Protein AF-A0A2P6MWD3-F1 (afdb_monomer)

Secondary structure (DSSP, 8-state):
-----PPP--TT------S-------------------------PPP---------------------------------------------HHHHHHHHHHHHHHHHHH-SSPPPHHHHHHHHHHH---HHHHHHHHHHHHHH-S-------S-HHHHHHHHHHHSGGG--S--HHHHHHHHHHTT--HHHHHHHHHHHHHH---GGG-TT------

Sequence (218 aa):
MPTWRWVIHTKDGIQKATSDGAYLPDVIPQALLTEEDPVRNERQSSPSTKREDDRTASEEDIVTHHQSKKRKMDSEYEDRSPTIFSSFSEVSTDSAISSMIVLAEDSFLKNERRWSTEERKRLVDTTGLSPQQIQKWRDNRKRIGPPKKTRNYLTKEQYQRLFESYHLDDRMCIPKEERKRLSEELNISREKLRLWVRNYSSKGPDMSDDPGSSSSSS

Solvent-accessible surface area (backbone atoms onl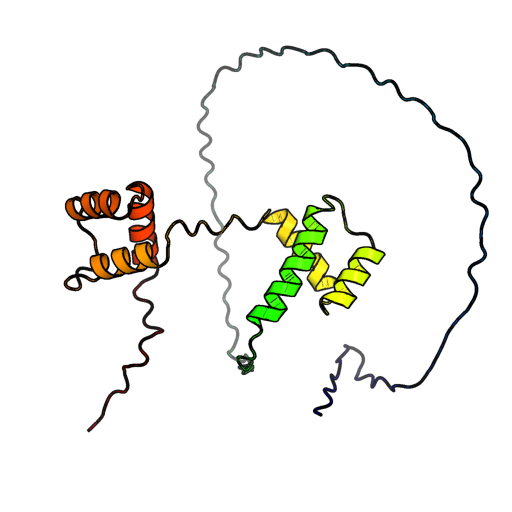y — not comparable to full-atom values): 15117 Å² total; per-residue (Å²): 134,91,81,86,82,86,84,64,84,52,100,88,54,78,68,80,85,73,95,75,79,92,79,85,82,82,89,81,83,89,76,86,83,81,83,90,81,90,81,84,79,90,77,77,88,78,83,86,75,86,76,88,75,91,73,84,84,78,89,73,86,78,80,76,80,76,79,76,79,79,75,82,74,88,78,90,69,86,90,75,76,82,82,75,75,74,79,73,68,87,62,79,49,67,62,59,54,49,54,43,51,51,55,54,47,54,57,44,72,76,38,89,60,83,75,50,74,66,55,50,47,52,50,25,72,73,57,71,45,52,71,65,55,56,50,51,49,50,55,50,39,70,71,70,44,74,80,72,70,74,79,71,87,59,55,74,67,53,47,51,54,52,51,53,54,25,51,48,89,73,58,75,49,69,55,74,71,55,46,53,52,50,22,63,75,63,74,41,56,62,66,57,53,50,50,48,53,55,53,52,66,70,64,48,84,70,78,85,77,61,91,70,78,70,75,80,81,125

Nearest PDB structures (foldseek):
  6fqp-assembly1_B  TM=8.249E-01  e=2.306E-01  Homo sapiens
  5zjt-assembly1_B  TM=7.248E-01  e=1.800E-01  Drosophila melanogaster
  5zjs-assembly1_B  TM=7.288E-01  e=5.483E-01  Drosophila melanogaster

Radius of gyration: 30.3 Å; Cα contacts (8 Å, |Δi|>4): 52; chains: 1; bounding box: 77×61×79 Å

Mean predicted aligned error: 18.82 Å

InterPro domains:
  IPR001356 Homeodomain [PS50071] (145-207)
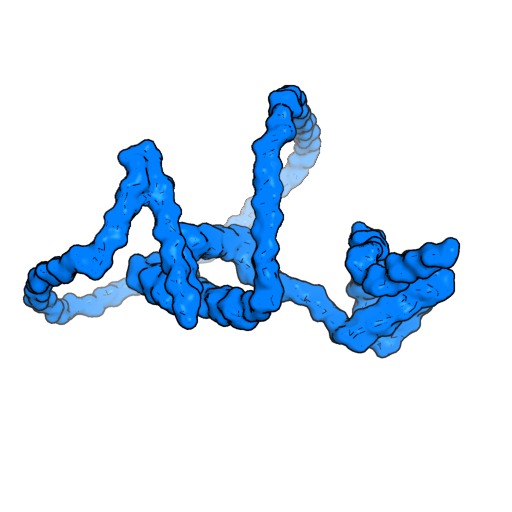  IPR009057 Homedomain-like superfamily [SSF46689] (145-200)

Structure (mmCIF, N/CA/C/O backbone):
data_AF-A0A2P6MWD3-F1
#
_entry.id   AF-A0A2P6MWD3-F1
#
loop_
_atom_site.group_PDB
_atom_site.id
_atom_site.type_symbol
_atom_site.label_atom_id
_atom_site.label_alt_id
_atom_site.label_comp_id
_atom_site.label_asym_id
_atom_site.label_entity_id
_atom_site.label_seq_id
_atom_site.pdbx_PDB_ins_code
_atom_site.Cartn_x
_atom_site.Cartn_y
_atom_site.Cartn_z
_atom_site.occupancy
_atom_site.B_iso_or_equiv
_atom_site.auth_seq_id
_atom_site.auth_comp_id
_atom_site.auth_asym_id
_atom_site.auth_atom_id
_atom_site.pdbx_PDB_model_num
ATOM 1 N N . MET A 1 1 ? -38.503 -7.551 2.776 1.00 35.12 1 MET A N 1
ATOM 2 C CA . MET A 1 1 ? -37.509 -7.267 3.834 1.00 35.12 1 MET A CA 1
ATOM 3 C C . MET A 1 1 ? -37.072 -8.600 4.432 1.00 35.12 1 MET A C 1
ATOM 5 O O . MET A 1 1 ? -37.870 -9.187 5.152 1.00 35.12 1 MET A O 1
ATOM 9 N N . PRO A 1 2 ? -35.904 -9.157 4.068 1.00 36.16 2 PRO A N 1
ATOM 10 C CA . PRO A 1 2 ? -35.462 -10.435 4.621 1.00 36.16 2 PRO A CA 1
ATOM 11 C C . PRO A 1 2 ? -35.065 -10.268 6.095 1.00 36.16 2 PRO A C 1
ATOM 13 O O . PRO A 1 2 ? -34.154 -9.512 6.425 1.00 36.16 2 PRO A O 1
ATOM 16 N N . THR A 1 3 ? -35.771 -10.962 6.986 1.00 40.38 3 THR A N 1
ATOM 17 C CA . THR A 1 3 ? -35.447 -11.066 8.413 1.00 40.38 3 THR A CA 1
ATOM 18 C C . THR A 1 3 ? -34.432 -12.183 8.618 1.00 40.38 3 THR A C 1
ATOM 20 O O . THR A 1 3 ? -34.758 -13.361 8.470 1.00 40.38 3 THR A O 1
ATOM 23 N N . TRP A 1 4 ? -33.202 -11.822 8.966 1.00 35.38 4 TRP A N 1
ATOM 24 C CA . TRP A 1 4 ? -32.139 -12.776 9.265 1.00 35.38 4 TRP A CA 1
ATOM 25 C C . TRP A 1 4 ? -32.301 -13.280 10.706 1.00 35.38 4 TRP A C 1
ATOM 27 O O . TRP A 1 4 ? -32.253 -12.492 11.649 1.00 35.38 4 TRP A O 1
ATOM 37 N N . ARG A 1 5 ? -32.514 -14.590 10.887 1.00 36.88 5 ARG A N 1
ATOM 38 C CA . ARG A 1 5 ? -32.502 -15.262 12.198 1.00 36.88 5 ARG A CA 1
ATOM 39 C C . ARG A 1 5 ? -31.236 -16.103 12.312 1.00 36.88 5 ARG A C 1
ATOM 41 O O . ARG A 1 5 ? -31.078 -17.065 11.569 1.00 36.88 5 ARG A O 1
ATOM 48 N N . TRP A 1 6 ? -30.371 -15.771 13.265 1.00 40.41 6 TRP A N 1
ATOM 49 C CA . TRP A 1 6 ? -29.212 -16.596 13.608 1.00 40.41 6 TRP A CA 1
ATOM 50 C C . TRP A 1 6 ? -29.554 -17.513 14.784 1.00 40.41 6 TRP A C 1
ATOM 52 O O . TRP A 1 6 ? -30.115 -17.066 15.784 1.00 40.41 6 TRP A O 1
ATOM 62 N N . VAL A 1 7 ? -29.221 -18.798 14.654 1.00 43.97 7 VAL A N 1
ATOM 63 C CA . VAL A 1 7 ? -29.316 -19.796 15.728 1.00 43.97 7 VAL A CA 1
ATOM 64 C C . VAL A 1 7 ? -27.920 -19.967 16.317 1.00 43.97 7 VAL A C 1
ATOM 66 O O . VAL A 1 7 ? -26.988 -20.347 15.612 1.00 43.97 7 VAL A O 1
ATOM 69 N N . ILE A 1 8 ? -27.764 -19.653 17.602 1.00 42.97 8 ILE A N 1
ATOM 70 C CA . ILE A 1 8 ? -26.500 -19.828 18.323 1.00 42.97 8 ILE A CA 1
ATOM 71 C C . ILE A 1 8 ? -26.520 -21.219 18.958 1.00 42.97 8 ILE A C 1
ATOM 73 O O . ILE A 1 8 ? -27.384 -21.522 19.778 1.00 42.97 8 ILE A O 1
ATOM 77 N N . HIS A 1 9 ? -25.565 -22.067 18.577 1.00 37.19 9 HIS A N 1
ATOM 78 C CA . HIS A 1 9 ? -25.368 -23.376 19.190 1.00 37.19 9 HIS A CA 1
ATOM 79 C C . HIS A 1 9 ? -24.355 -23.258 20.333 1.00 37.19 9 HIS A C 1
ATOM 81 O O . HIS A 1 9 ? -23.166 -23.040 20.105 1.00 37.19 9 HIS A O 1
ATOM 87 N N . THR A 1 10 ? -24.826 -23.394 21.569 1.00 60.06 10 THR A N 1
ATOM 88 C CA . THR A 1 10 ? -23.987 -23.575 22.760 1.00 60.06 10 THR A CA 1
ATOM 89 C C . THR A 1 10 ? -23.850 -25.068 23.076 1.00 60.06 10 THR A C 1
ATOM 91 O O . THR A 1 10 ? -24.676 -25.882 22.655 1.00 60.06 10 THR A O 1
ATOM 94 N N . LYS A 1 11 ? -22.787 -25.449 23.801 1.00 55.78 11 LYS A N 1
ATOM 95 C CA . LYS A 1 11 ? -22.487 -26.855 24.149 1.00 55.78 11 LYS A CA 1
ATOM 96 C C . LYS A 1 11 ? -23.571 -27.534 25.002 1.00 55.78 11 LYS A C 1
ATOM 98 O O . LYS A 1 11 ? -23.613 -28.757 25.024 1.00 55.78 11 LYS A O 1
ATOM 103 N N . ASP A 1 12 ? -24.471 -26.758 25.603 1.00 54.09 12 ASP A N 1
ATOM 104 C CA . ASP A 1 12 ? -25.494 -27.238 26.540 1.00 54.09 12 ASP A CA 1
ATOM 105 C C . ASP A 1 12 ? -26.923 -27.225 25.957 1.00 54.09 12 ASP A C 1
ATOM 107 O O . ASP A 1 12 ? -27.907 -27.294 26.690 1.00 54.09 12 ASP A O 1
ATOM 111 N N . GLY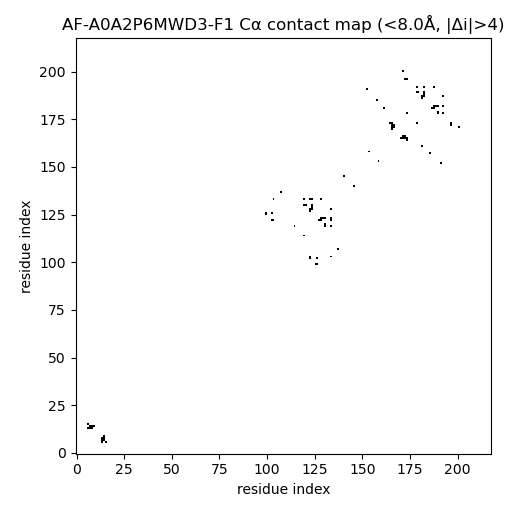 A 1 13 ? -27.059 -27.165 24.628 1.00 53.00 13 GLY A N 1
ATOM 112 C CA . GLY A 1 13 ? -28.350 -27.245 23.939 1.00 53.00 13 GLY A CA 1
ATOM 113 C C . GLY A 1 13 ? -28.886 -25.902 23.434 1.00 53.00 13 GLY A C 1
ATOM 114 O O . GLY A 1 13 ? -28.494 -24.823 23.872 1.00 53.00 13 GLY A O 1
ATOM 115 N N . ILE A 1 14 ? -29.777 -25.989 22.441 1.00 46.16 14 ILE A N 1
ATOM 116 C CA . ILE A 1 14 ? -30.298 -24.858 21.661 1.00 46.16 14 ILE A CA 1
ATOM 117 C C . ILE A 1 14 ? -31.189 -23.978 22.549 1.00 46.16 14 ILE A C 1
ATOM 119 O O . ILE A 1 14 ? -32.349 -24.312 22.789 1.00 46.16 14 ILE A O 1
ATOM 123 N N . GLN A 1 15 ? -30.685 -22.824 22.987 1.00 46.31 15 GLN A N 1
ATOM 124 C CA . GLN A 1 15 ? -31.523 -21.795 23.602 1.00 46.31 15 GLN A CA 1
ATOM 125 C C . GLN A 1 15 ? -32.107 -20.879 22.521 1.00 46.31 15 GLN A C 1
ATOM 127 O O . GLN A 1 15 ? -31.388 -20.195 21.791 1.00 46.31 15 GLN A O 1
ATOM 132 N N . LYS A 1 16 ? -33.438 -20.874 22.404 1.00 44.88 16 LYS A N 1
ATOM 133 C CA . LYS A 1 16 ? -34.180 -19.917 21.575 1.00 44.88 16 LYS A CA 1
ATOM 134 C C . LYS A 1 16 ? -34.347 -18.624 22.376 1.00 44.88 16 LYS A C 1
ATOM 136 O O . LYS A 1 16 ? -35.043 -18.627 23.383 1.00 44.88 16 LYS A O 1
ATOM 141 N N . ALA A 1 17 ? -33.732 -17.531 21.928 1.00 46.62 17 ALA A N 1
ATOM 142 C CA . ALA A 1 17 ? -33.959 -16.211 22.508 1.00 46.62 17 ALA A CA 1
ATOM 143 C C . ALA A 1 17 ? -35.348 -15.692 22.090 1.00 46.62 17 ALA A C 1
ATOM 145 O O . ALA A 1 17 ? -35.577 -15.374 20.921 1.00 46.62 17 ALA A O 1
ATOM 146 N N . THR A 1 18 ? -36.288 -15.655 23.034 1.00 46.91 18 THR A N 1
ATOM 147 C CA . THR A 1 18 ? -37.574 -14.954 22.908 1.00 46.91 18 THR A CA 1
ATOM 148 C C . THR A 1 18 ? -37.385 -13.459 23.156 1.00 46.91 18 THR A C 1
ATOM 150 O O . THR A 1 18 ? -36.684 -13.053 24.077 1.00 46.91 18 THR A O 1
ATOM 153 N N . SER A 1 19 ? -37.997 -12.649 22.295 1.00 53.78 19 SER A N 1
ATOM 154 C CA . SER A 1 19 ? -37.817 -11.202 22.156 1.00 53.78 19 SER A CA 1
ATOM 155 C C . SER A 1 19 ? -38.698 -10.363 23.085 1.00 53.78 19 SER A C 1
ATOM 157 O O . SER A 1 19 ? -39.223 -9.348 22.643 1.00 53.78 19 SER A O 1
ATOM 159 N N . ASP A 1 20 ? -38.900 -10.773 24.333 1.00 58.03 20 ASP A N 1
ATOM 160 C CA . ASP A 1 20 ? -39.740 -10.005 25.256 1.00 58.03 20 ASP A CA 1
ATOM 161 C C . ASP A 1 20 ? -39.207 -10.087 26.681 1.00 58.03 20 ASP A C 1
ATOM 163 O O . ASP A 1 20 ? -38.995 -11.175 27.215 1.00 58.03 20 ASP A O 1
ATOM 167 N N . GLY A 1 21 ? -38.993 -8.924 27.293 1.00 42.69 21 GLY A N 1
ATOM 168 C CA . GLY A 1 21 ? -38.622 -8.836 28.701 1.00 42.69 21 GLY A CA 1
ATOM 169 C C . GLY A 1 21 ? -37.739 -7.643 29.013 1.00 42.69 21 GLY A C 1
ATOM 170 O O . GLY A 1 21 ? -36.536 -7.783 29.211 1.00 42.69 21 GLY A O 1
ATOM 171 N N . ALA A 1 22 ? -38.356 -6.466 29.071 1.00 52.88 22 ALA A N 1
ATOM 172 C CA . ALA A 1 22 ? -37.796 -5.287 29.708 1.00 52.88 22 ALA A CA 1
ATOM 173 C C . ALA A 1 22 ? -37.352 -5.603 31.147 1.00 52.88 22 ALA A C 1
ATOM 175 O O . ALA A 1 22 ? -38.154 -6.076 31.946 1.00 52.88 22 ALA A O 1
ATOM 176 N N . TYR A 1 23 ? -36.105 -5.280 31.486 1.00 42.97 23 TYR A N 1
ATOM 177 C CA . TYR A 1 23 ? -35.679 -5.081 32.869 1.00 42.97 23 TYR A CA 1
ATOM 178 C C . TYR A 1 23 ? -34.701 -3.905 32.920 1.00 42.97 23 TYR A C 1
ATOM 180 O O . TYR A 1 23 ? -33.523 -4.027 32.589 1.00 42.97 23 TYR A O 1
ATOM 188 N N . LEU A 1 24 ? -35.229 -2.749 33.320 1.00 49.91 24 LEU A N 1
ATOM 189 C CA . LEU A 1 24 ? -34.458 -1.683 33.949 1.00 49.91 24 LEU A CA 1
ATOM 190 C C . LEU A 1 24 ? -34.315 -2.038 35.432 1.00 49.91 24 LEU A C 1
ATOM 192 O O . LEU A 1 24 ? -35.308 -2.408 36.064 1.00 49.91 24 LEU A O 1
ATOM 196 N N . PRO A 1 25 ? -33.123 -1.850 36.006 1.00 54.47 25 PRO A N 1
ATOM 197 C CA . PRO A 1 25 ? -33.081 -1.246 37.319 1.00 54.47 25 PRO A CA 1
ATOM 198 C C . PRO A 1 25 ? -32.372 0.102 37.274 1.00 54.47 25 PRO A C 1
ATOM 200 O O . PRO A 1 25 ? -31.292 0.286 36.712 1.00 54.47 25 PRO A O 1
ATOM 203 N N . ASP A 1 26 ? -33.106 1.016 37.879 1.00 47.31 26 ASP A N 1
ATOM 204 C CA . ASP A 1 26 ? -32.847 2.398 38.206 1.00 47.31 26 ASP A CA 1
ATOM 205 C C . ASP A 1 26 ? -31.778 2.516 39.315 1.00 47.31 26 ASP A C 1
ATOM 207 O O . ASP A 1 26 ? -31.480 1.546 40.015 1.00 47.31 26 ASP A O 1
ATOM 211 N N . VAL A 1 27 ? -31.305 3.745 39.531 1.00 53.28 27 VAL A N 1
ATOM 212 C CA . VAL A 1 27 ? -30.494 4.215 40.675 1.00 53.28 27 VAL A CA 1
ATOM 213 C C . VAL A 1 27 ? -28.971 3.991 40.605 1.00 53.28 27 VAL A C 1
ATOM 215 O O . VAL A 1 27 ? -28.432 2.964 41.012 1.00 53.28 27 VAL A O 1
ATOM 218 N N . ILE A 1 28 ? -28.247 5.062 40.257 1.00 49.28 28 ILE A N 1
ATOM 219 C CA . ILE A 1 28 ? -26.915 5.342 40.823 1.00 49.28 28 ILE A CA 1
ATOM 220 C C . ILE A 1 28 ? -26.972 6.733 41.483 1.00 49.28 28 ILE A C 1
ATOM 222 O O . ILE A 1 28 ? -27.289 7.704 40.792 1.00 49.28 28 ILE A O 1
ATOM 226 N N . PRO A 1 29 ? -26.686 6.863 42.794 1.00 55.78 29 PRO A N 1
ATOM 227 C CA . PRO A 1 29 ? -26.660 8.151 43.478 1.00 55.78 29 PRO A CA 1
ATOM 228 C C . PRO A 1 29 ? -25.452 8.991 43.056 1.00 55.78 29 PRO A C 1
ATOM 230 O O . PRO A 1 29 ? -24.332 8.491 42.943 1.00 55.78 29 PRO A O 1
ATOM 233 N N . GLN A 1 30 ? -25.689 10.291 42.886 1.00 51.50 30 GLN A N 1
ATOM 234 C CA . GLN A 1 30 ? -24.654 11.309 42.741 1.00 51.50 30 GLN A CA 1
ATOM 235 C C . GLN A 1 30 ? -23.828 11.398 44.030 1.00 51.50 30 GLN A C 1
ATOM 237 O O . GLN A 1 30 ? -24.359 11.728 45.089 1.00 51.50 30 GLN A O 1
ATOM 242 N N . ALA A 1 31 ? -22.527 11.137 43.931 1.00 49.72 31 ALA A N 1
ATOM 243 C CA . ALA A 1 31 ? -21.567 11.445 44.980 1.00 49.72 31 ALA A CA 1
ATOM 244 C C . ALA A 1 31 ? -20.707 12.636 44.540 1.00 49.72 31 ALA A C 1
ATOM 246 O O . ALA A 1 31 ? -19.932 12.544 43.591 1.00 49.72 31 ALA A O 1
ATOM 247 N N . LEU A 1 32 ? -20.944 13.750 45.237 1.00 57.03 32 LEU A N 1
ATOM 248 C CA . LEU A 1 32 ? -20.027 14.831 45.601 1.00 57.03 32 LEU A CA 1
ATOM 249 C C . LEU A 1 32 ? -18.588 14.703 45.056 1.00 57.03 32 LEU A C 1
ATOM 251 O O . LEU A 1 32 ? -17.819 13.852 45.500 1.00 57.03 32 LEU A O 1
ATOM 255 N N . LEU A 1 33 ? -18.211 15.621 44.166 1.00 54.97 33 LEU A N 1
ATOM 256 C CA . LEU A 1 33 ? -16.822 15.899 43.801 1.00 54.97 33 LEU A CA 1
ATOM 257 C C . LEU A 1 33 ? -16.385 17.160 44.551 1.00 54.97 33 LEU A C 1
ATOM 259 O O . LEU A 1 33 ? -16.821 18.264 44.236 1.00 54.97 33 LEU A O 1
ATOM 263 N N . THR A 1 34 ? -15.578 16.953 45.586 1.00 57.62 34 THR A N 1
ATOM 264 C CA . THR A 1 34 ? -14.849 17.984 46.324 1.00 57.62 34 THR A CA 1
ATOM 265 C C . THR A 1 34 ? -13.669 18.463 45.484 1.00 57.62 34 THR A C 1
ATOM 267 O O . THR A 1 34 ? -12.964 17.655 44.876 1.00 57.62 34 THR A O 1
ATOM 270 N N . GLU A 1 35 ? -13.484 19.778 45.449 1.00 64.75 35 GLU A N 1
ATOM 271 C CA . GLU A 1 35 ? -12.327 20.445 44.861 1.00 64.75 35 GLU A CA 1
ATOM 272 C C . GLU A 1 35 ? -11.054 20.265 45.713 1.00 64.75 35 GLU A C 1
ATOM 274 O O . GLU A 1 35 ? -11.119 19.799 46.850 1.00 64.75 35 GLU A O 1
ATOM 279 N N . GLU A 1 36 ? -9.938 20.728 45.135 1.00 52.66 36 GLU A N 1
ATOM 280 C CA . GLU A 1 36 ? -8.633 21.057 45.747 1.00 52.66 36 GLU A CA 1
ATOM 281 C C . GLU A 1 36 ? -7.549 19.960 45.657 1.00 52.66 36 GLU A C 1
ATOM 283 O O . GLU A 1 36 ? -7.607 18.924 46.312 1.00 52.66 36 GLU A O 1
ATOM 288 N N . ASP A 1 37 ? -6.556 20.133 44.768 1.00 47.97 37 ASP A N 1
ATOM 289 C CA . ASP A 1 37 ? -5.290 20.830 45.085 1.00 47.97 37 ASP A CA 1
ATOM 290 C C . ASP A 1 37 ? -4.206 20.601 43.991 1.00 47.97 37 ASP A C 1
ATOM 292 O O . ASP A 1 37 ? -3.951 19.456 43.593 1.00 47.97 37 ASP A O 1
ATOM 296 N N . PRO A 1 38 ? -3.499 21.641 43.498 1.00 61.72 38 PRO A N 1
ATOM 297 C CA . PRO A 1 38 ? -2.399 21.490 42.547 1.00 61.72 38 PRO A CA 1
ATOM 298 C C . PRO A 1 38 ? -1.038 21.361 43.257 1.00 61.72 38 PRO A C 1
ATOM 300 O O . PRO A 1 38 ? -0.344 22.348 43.508 1.00 61.72 38 PRO A O 1
ATOM 303 N N . VAL A 1 39 ? -0.581 20.129 43.508 1.00 59.50 39 VAL A N 1
ATOM 304 C CA . VAL A 1 39 ? 0.790 19.889 43.998 1.00 59.50 39 VAL A CA 1
ATOM 305 C C . VAL A 1 39 ? 1.782 19.773 42.837 1.00 59.50 39 VAL A C 1
ATOM 307 O O . VAL A 1 39 ? 1.973 18.733 42.206 1.00 59.50 39 VAL A O 1
ATOM 310 N N . ARG A 1 40 ? 2.428 20.915 42.599 1.00 56.09 40 ARG A N 1
ATOM 311 C CA . ARG A 1 40 ? 3.765 21.141 42.033 1.00 56.09 40 ARG A CA 1
ATOM 312 C C . ARG A 1 40 ? 4.719 19.954 42.234 1.00 56.09 40 ARG A C 1
ATOM 314 O O . ARG A 1 40 ? 5.052 19.613 43.364 1.00 56.09 40 ARG A O 1
ATOM 321 N N . ASN A 1 41 ? 5.235 19.387 41.140 1.00 54.69 41 ASN A N 1
ATOM 322 C CA . ASN A 1 41 ? 6.318 18.403 41.194 1.00 54.69 41 ASN A CA 1
ATOM 323 C C . ASN A 1 41 ? 7.484 18.854 40.300 1.00 54.69 41 ASN A C 1
ATOM 325 O O . ASN A 1 41 ? 7.559 18.537 39.113 1.00 54.69 41 ASN A O 1
ATOM 329 N N . GLU A 1 42 ? 8.390 19.634 40.891 1.00 56.47 42 GLU A N 1
ATOM 330 C CA . GLU A 1 42 ? 9.727 19.882 40.356 1.00 56.47 42 GLU A CA 1
ATOM 331 C C . GLU A 1 42 ? 10.546 18.590 40.488 1.00 56.47 42 GLU A C 1
ATOM 333 O O . GLU A 1 42 ? 10.964 18.209 41.580 1.00 56.47 42 GLU A O 1
ATOM 338 N N . ARG A 1 43 ? 10.793 17.897 39.373 1.00 52.00 43 ARG A N 1
ATOM 339 C CA . ARG A 1 43 ? 11.790 16.820 39.308 1.00 52.00 43 ARG A CA 1
ATOM 340 C C . ARG A 1 43 ? 12.882 17.163 38.307 1.00 52.00 43 ARG A C 1
ATOM 342 O O . ARG A 1 43 ? 12.800 16.861 37.125 1.00 52.00 43 ARG A O 1
ATOM 349 N N . GLN A 1 44 ? 13.883 17.837 38.860 1.00 49.69 44 GLN A N 1
ATOM 350 C CA . GLN A 1 44 ? 15.294 17.452 38.836 1.00 49.69 44 GLN A CA 1
ATOM 351 C C . GLN A 1 44 ? 15.815 16.802 37.545 1.00 49.69 44 GLN A C 1
ATOM 353 O O . GLN A 1 44 ? 15.695 15.600 37.307 1.00 49.69 44 GLN A O 1
ATOM 358 N N . SER A 1 45 ? 16.514 17.638 36.781 1.00 55.47 45 SER A N 1
ATOM 359 C CA . SER A 1 45 ? 17.522 17.291 35.787 1.00 55.47 45 SER A CA 1
ATOM 360 C C . SER A 1 45 ? 18.502 16.249 36.333 1.00 55.47 45 SER A C 1
ATOM 362 O O . SER A 1 45 ? 19.179 16.483 37.333 1.00 55.47 45 SER A O 1
ATOM 364 N N . SER A 1 46 ? 18.597 15.101 35.663 1.00 60.62 46 SER A N 1
ATOM 365 C CA . SER A 1 46 ? 19.628 14.101 35.945 1.00 60.62 46 SER A CA 1
ATOM 366 C C . SER A 1 46 ? 20.912 14.405 35.157 1.00 60.62 46 SER A C 1
ATOM 368 O O . SER A 1 46 ? 20.832 14.852 34.009 1.00 60.62 46 SER A O 1
ATOM 370 N N . PRO A 1 47 ? 22.095 14.163 35.749 1.00 61.91 47 PRO A N 1
ATOM 371 C CA . PRO A 1 47 ? 23.387 14.432 35.134 1.00 61.91 47 PRO A CA 1
ATOM 372 C C . PRO A 1 47 ? 23.738 13.397 34.058 1.00 61.91 47 PRO A C 1
ATOM 374 O O . PRO A 1 47 ? 23.646 12.186 34.258 1.00 61.91 47 PRO A O 1
ATOM 377 N N . SER A 1 48 ? 24.188 13.916 32.917 1.00 48.28 48 SER A N 1
ATOM 378 C CA . SER A 1 48 ? 24.766 13.169 31.802 1.00 48.28 48 SER A CA 1
ATOM 379 C C . SER A 1 48 ? 26.049 12.463 32.248 1.00 48.28 48 SER A C 1
ATOM 381 O O . SER A 1 48 ? 27.070 13.103 32.500 1.00 48.28 48 SER A O 1
ATOM 383 N N . THR A 1 49 ? 25.997 11.137 32.360 1.00 53.84 49 THR A N 1
ATOM 384 C CA . THR A 1 49 ? 27.174 10.285 32.544 1.00 53.84 49 THR A CA 1
ATOM 385 C C . THR A 1 49 ? 27.663 9.842 31.171 1.00 53.84 49 THR A C 1
ATOM 387 O O . THR A 1 49 ? 27.100 8.949 30.540 1.00 53.84 49 THR A O 1
ATOM 390 N N . LYS A 1 50 ? 28.727 10.499 30.698 1.00 58.16 50 LYS A N 1
ATOM 391 C CA . LYS A 1 50 ? 29.570 9.994 29.614 1.00 58.16 50 LYS A CA 1
ATOM 392 C C . LYS A 1 50 ? 30.198 8.686 30.085 1.00 58.16 50 LYS A C 1
ATOM 394 O O . LYS A 1 50 ? 31.028 8.698 30.990 1.00 58.16 50 LYS A O 1
ATOM 399 N N . ARG A 1 51 ? 29.774 7.574 29.494 1.00 49.31 51 ARG A N 1
ATOM 400 C CA . ARG A 1 51 ? 30.399 6.267 29.673 1.00 49.31 51 ARG A CA 1
ATOM 401 C C . ARG A 1 51 ? 31.089 5.905 28.364 1.00 49.31 51 ARG A C 1
ATOM 403 O O . ARG A 1 51 ? 30.466 5.371 27.452 1.00 49.31 51 ARG A O 1
ATOM 410 N N . GLU A 1 52 ? 32.349 6.307 28.269 1.00 62.44 52 GLU A N 1
ATOM 411 C CA . GLU A 1 52 ? 33.314 5.731 27.339 1.00 62.44 52 GLU A CA 1
ATOM 412 C C . GLU A 1 52 ? 33.793 4.433 27.988 1.00 62.44 52 GLU A C 1
ATOM 414 O O . GLU A 1 52 ? 34.565 4.475 28.936 1.00 62.44 52 GLU A O 1
ATOM 419 N N . ASP A 1 53 ? 33.263 3.296 27.539 1.00 53.91 53 ASP A N 1
ATOM 420 C CA . ASP A 1 53 ? 33.806 1.981 27.877 1.00 53.91 53 ASP A CA 1
ATOM 421 C C . ASP A 1 53 ? 34.078 1.241 26.566 1.00 53.91 53 ASP A C 1
ATOM 423 O O . ASP A 1 53 ? 33.192 0.687 25.908 1.00 53.91 53 ASP A O 1
ATOM 427 N N . ASP A 1 54 ? 35.354 1.326 26.215 1.00 57.72 54 ASP A N 1
ATOM 428 C CA . ASP A 1 54 ? 36.131 0.493 25.318 1.00 57.72 54 ASP A CA 1
ATOM 429 C C . ASP A 1 54 ? 35.767 -0.995 25.492 1.00 57.72 54 ASP A C 1
ATOM 431 O O . ASP A 1 54 ? 35.937 -1.589 26.561 1.00 57.72 54 ASP A O 1
ATOM 435 N N . ARG A 1 55 ? 35.212 -1.604 24.441 1.00 55.03 55 ARG A N 1
ATOM 436 C CA . ARG A 1 55 ? 35.053 -3.058 24.340 1.00 55.03 55 ARG A CA 1
ATOM 437 C C . ARG A 1 55 ? 35.687 -3.521 23.046 1.00 55.03 55 ARG A C 1
ATOM 439 O O . ARG A 1 55 ? 35.070 -3.524 21.983 1.00 55.03 55 ARG A O 1
ATOM 446 N N . THR A 1 56 ? 36.935 -3.930 23.204 1.00 53.22 56 THR A N 1
ATOM 447 C CA . THR A 1 56 ? 37.665 -4.843 22.340 1.00 53.22 56 THR A CA 1
ATOM 448 C C . THR A 1 56 ? 36.768 -5.995 21.889 1.00 53.22 56 THR A C 1
ATOM 450 O O . THR A 1 56 ? 36.213 -6.756 22.683 1.00 53.22 56 THR A O 1
ATOM 453 N N . ALA A 1 57 ? 36.613 -6.085 20.571 1.00 50.72 57 ALA A N 1
ATOM 454 C CA . ALA A 1 57 ? 35.980 -7.190 19.883 1.00 50.72 57 ALA A CA 1
ATOM 455 C C . ALA A 1 57 ? 36.843 -8.449 20.056 1.00 50.72 57 ALA A C 1
ATOM 457 O O . ALA A 1 57 ? 37.914 -8.557 19.465 1.00 50.72 57 ALA A O 1
ATOM 458 N N . SER A 1 58 ? 36.375 -9.388 20.878 1.00 57.12 58 SER A N 1
ATOM 459 C CA . SER A 1 58 ? 36.788 -10.788 20.792 1.00 57.12 58 SER A CA 1
ATOM 460 C C . SER A 1 58 ? 35.748 -11.503 19.942 1.00 57.12 58 SER A C 1
ATOM 462 O O . SER A 1 58 ? 34.631 -11.775 20.384 1.00 57.12 58 SER A O 1
ATOM 464 N N . GLU A 1 59 ? 36.110 -11.703 18.683 1.00 52.78 59 GLU A N 1
ATOM 465 C CA . GLU A 1 59 ? 35.364 -12.419 17.658 1.00 52.78 59 GLU A CA 1
ATOM 466 C C . GLU A 1 59 ? 35.499 -13.926 17.933 1.00 52.78 59 GLU A C 1
ATOM 468 O O . GLU A 1 59 ? 36.321 -14.616 17.339 1.00 52.78 59 GLU A O 1
ATOM 473 N N . GLU A 1 60 ? 34.745 -14.434 18.912 1.00 56.75 60 GLU A N 1
ATOM 474 C CA . GLU A 1 60 ? 34.580 -15.878 19.085 1.00 56.75 60 GLU A CA 1
ATOM 475 C C . GLU A 1 60 ? 33.377 -16.348 18.263 1.00 56.75 60 GLU A C 1
ATOM 477 O O . GLU A 1 60 ? 32.221 -16.003 18.517 1.00 56.75 60 GLU A O 1
ATOM 482 N N . ASP A 1 61 ? 33.704 -17.114 17.229 1.00 58.84 61 ASP A N 1
ATOM 483 C CA . ASP A 1 61 ? 32.834 -17.718 16.230 1.00 58.84 61 ASP A CA 1
ATOM 484 C C . ASP A 1 61 ? 31.937 -18.793 16.876 1.00 58.84 61 ASP A C 1
ATOM 486 O O . ASP A 1 61 ? 32.262 -19.982 16.937 1.00 58.84 61 ASP A O 1
ATOM 490 N N . ILE A 1 62 ? 30.795 -18.375 17.436 1.00 53.38 62 ILE A N 1
ATOM 491 C CA . ILE A 1 62 ? 29.796 -19.301 17.979 1.00 53.38 62 ILE A CA 1
ATOM 492 C C . ILE A 1 62 ? 29.003 -19.900 16.811 1.00 53.38 62 ILE A C 1
ATOM 494 O O . ILE A 1 62 ? 27.916 -19.433 16.454 1.00 53.38 62 ILE A O 1
ATOM 498 N N . VAL A 1 63 ? 29.523 -20.995 16.254 1.00 59.50 63 VAL A N 1
ATOM 499 C CA . VAL A 1 63 ? 28.796 -21.897 15.351 1.00 59.50 63 VAL A CA 1
ATOM 500 C C . VAL A 1 63 ? 27.633 -22.532 16.124 1.00 59.50 63 VAL A C 1
ATOM 502 O O . VAL A 1 63 ? 27.721 -23.624 16.687 1.00 59.50 63 VAL A O 1
ATOM 505 N N . THR A 1 64 ? 26.501 -21.833 16.177 1.00 55.09 64 THR A N 1
ATOM 506 C CA . THR A 1 64 ? 25.244 -22.360 16.716 1.00 55.09 64 THR A CA 1
ATOM 507 C C . THR A 1 64 ? 24.632 -23.312 15.693 1.00 55.09 64 THR A C 1
ATOM 509 O O . THR A 1 64 ? 23.811 -22.947 14.852 1.00 55.09 64 THR A O 1
ATOM 512 N N . HIS A 1 65 ? 25.038 -24.580 15.758 1.00 63.47 65 HIS A N 1
ATOM 513 C CA . HIS A 1 65 ? 24.423 -25.661 14.994 1.00 63.47 65 HIS A CA 1
ATOM 514 C C . HIS A 1 65 ? 23.002 -25.935 15.521 1.00 63.47 65 HIS A C 1
ATOM 516 O O . HIS A 1 65 ? 22.765 -26.808 16.356 1.00 63.47 65 HIS A O 1
ATOM 522 N N . HIS A 1 66 ? 22.024 -25.166 15.040 1.00 57.53 66 HIS A N 1
ATOM 523 C CA . HIS A 1 66 ? 20.612 -25.413 15.309 1.00 57.53 66 HIS A CA 1
ATOM 524 C C . HIS A 1 66 ? 20.125 -26.627 14.510 1.00 57.53 66 HIS A C 1
ATOM 526 O O . HIS A 1 66 ? 19.648 -26.523 13.379 1.00 57.53 66 HIS A O 1
ATOM 532 N N . GLN A 1 67 ? 20.214 -27.806 15.127 1.00 57.47 67 GLN A N 1
ATOM 533 C CA . GLN A 1 67 ? 19.517 -28.995 14.652 1.00 57.47 67 GLN A CA 1
ATOM 534 C C . GLN A 1 67 ? 18.011 -28.819 14.862 1.00 57.47 67 GLN A C 1
ATOM 536 O O . GLN A 1 67 ? 17.446 -29.137 15.909 1.00 57.47 67 GLN A O 1
ATOM 541 N N . SER A 1 68 ? 17.352 -28.287 13.836 1.00 61.06 68 SER A N 1
ATOM 542 C CA . SER A 1 68 ? 15.897 -28.261 13.746 1.00 61.06 68 SE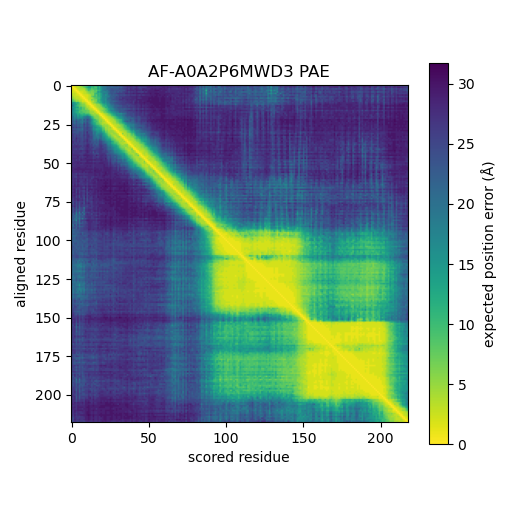R A CA 1
ATOM 543 C C . SER A 1 68 ? 15.395 -29.701 13.643 1.00 61.06 68 SER A C 1
ATOM 545 O O . SER A 1 68 ? 15.417 -30.309 12.572 1.00 61.06 68 SER A O 1
ATOM 547 N N . LYS A 1 69 ? 14.960 -30.266 14.775 1.00 62.72 69 LYS A N 1
ATOM 548 C CA . LYS A 1 69 ? 14.259 -31.552 14.833 1.00 62.72 69 LYS A CA 1
ATOM 549 C C . LYS A 1 69 ? 12.962 -31.438 14.027 1.00 62.72 69 LYS A C 1
ATOM 551 O O . LYS A 1 69 ? 11.934 -31.005 14.543 1.00 62.72 69 LYS A O 1
ATOM 556 N N . LYS A 1 70 ? 13.023 -31.832 12.750 1.00 58.03 70 LYS A N 1
ATOM 557 C CA . LYS A 1 70 ? 11.863 -32.127 11.901 1.00 58.03 70 LYS A CA 1
ATOM 558 C C . LYS A 1 70 ? 11.031 -33.199 12.608 1.00 58.03 70 LYS A C 1
ATOM 560 O O . LYS A 1 70 ? 11.334 -34.387 12.531 1.00 58.03 70 LYS A O 1
ATOM 565 N N . ARG A 1 71 ? 9.991 -32.777 13.327 1.00 60.41 71 ARG A N 1
ATOM 566 C CA . ARG A 1 71 ? 8.911 -33.671 13.745 1.00 60.41 71 ARG A CA 1
ATOM 567 C C . ARG A 1 71 ? 8.176 -34.098 12.476 1.00 60.41 71 ARG A C 1
ATOM 569 O O . ARG A 1 71 ? 7.516 -33.278 11.847 1.00 60.41 71 ARG A O 1
ATOM 576 N N . LYS A 1 72 ? 8.343 -35.363 12.087 1.00 60.22 72 LYS A N 1
ATOM 577 C CA . LYS A 1 72 ? 7.438 -36.040 11.157 1.00 60.22 72 LYS A CA 1
ATOM 578 C C . LYS A 1 72 ? 6.094 -36.159 11.882 1.00 60.22 72 LYS A C 1
ATOM 580 O O . LYS A 1 72 ? 5.997 -36.907 12.848 1.00 60.22 72 LYS A O 1
ATOM 585 N N . MET A 1 73 ? 5.122 -35.327 11.513 1.00 62.31 73 MET A N 1
ATOM 586 C CA . MET A 1 73 ? 3.720 -35.614 11.806 1.00 62.31 73 MET A CA 1
ATOM 587 C C . MET A 1 73 ? 3.215 -36.465 10.652 1.00 62.31 73 MET A C 1
ATOM 589 O O . MET A 1 73 ? 3.063 -35.957 9.542 1.00 62.31 73 MET A O 1
ATOM 593 N N . ASP A 1 74 ? 2.990 -37.743 10.928 1.00 58.41 74 ASP A N 1
ATOM 594 C CA . ASP A 1 74 ? 2.151 -38.584 10.089 1.00 58.41 74 ASP A CA 1
ATOM 595 C C . ASP A 1 74 ? 0.720 -38.054 10.227 1.00 58.41 74 ASP A C 1
ATOM 597 O O . ASP A 1 74 ? 0.081 -38.153 11.275 1.00 58.41 74 ASP A O 1
ATOM 601 N N . SER A 1 75 ? 0.284 -37.349 9.186 1.00 55.81 75 SER A N 1
ATOM 602 C CA . SER A 1 75 ? -1.034 -36.738 9.056 1.00 55.81 75 SER A CA 1
ATOM 603 C C . SER A 1 75 ? -1.895 -37.648 8.189 1.00 55.81 75 SER A C 1
ATOM 605 O O . SER A 1 75 ? -2.186 -37.339 7.035 1.00 55.81 75 SER A O 1
ATOM 607 N N . GLU A 1 76 ? -2.285 -38.782 8.756 1.00 65.31 76 GLU A N 1
ATOM 608 C CA . GLU A 1 76 ? -3.373 -39.609 8.247 1.00 65.31 76 GLU A CA 1
ATOM 609 C C . GLU A 1 76 ? -4.674 -39.020 8.821 1.00 65.31 76 GLU A C 1
ATOM 611 O O . GLU A 1 76 ? -5.127 -39.380 9.905 1.00 65.31 76 GLU A O 1
ATOM 616 N N . TYR A 1 77 ? -5.206 -37.986 8.162 1.00 54.66 77 TYR A N 1
ATOM 617 C CA . TYR A 1 77 ? -6.529 -37.447 8.472 1.00 54.66 77 TYR A CA 1
ATOM 618 C C . TYR A 1 77 ? -7.358 -37.436 7.194 1.00 54.66 77 TYR A C 1
ATOM 620 O O . TYR A 1 77 ? -7.174 -36.606 6.307 1.00 54.66 77 TYR A O 1
ATOM 628 N N . GLU A 1 78 ? -8.239 -38.426 7.137 1.00 54.56 78 GLU A N 1
ATOM 629 C CA . GLU A 1 78 ? -9.311 -38.618 6.171 1.00 54.56 78 GLU A CA 1
ATOM 630 C C . GLU A 1 78 ? -10.115 -37.324 5.954 1.00 54.56 78 GLU A C 1
ATOM 632 O O . GLU A 1 78 ? -10.879 -36.862 6.804 1.00 54.56 78 GLU A O 1
ATOM 637 N N . ASP A 1 79 ? -9.864 -36.720 4.798 1.00 55.44 79 ASP A N 1
ATOM 638 C CA . ASP A 1 79 ? -10.804 -36.182 3.813 1.00 55.44 79 ASP A CA 1
ATOM 639 C C . ASP A 1 79 ? -12.304 -36.130 4.182 1.00 55.44 79 ASP A C 1
ATOM 641 O O . ASP A 1 79 ? -13.138 -36.814 3.592 1.00 55.44 79 ASP A O 1
ATOM 645 N N . ARG A 1 80 ? -12.685 -35.278 5.144 1.00 52.28 80 ARG A N 1
ATOM 646 C CA . ARG A 1 80 ? -14.069 -34.785 5.302 1.00 52.28 80 ARG A CA 1
ATOM 647 C C . ARG A 1 80 ? -14.098 -33.343 5.788 1.00 52.28 80 ARG A C 1
ATOM 649 O O . ARG A 1 80 ? -14.537 -33.050 6.899 1.00 52.28 80 ARG A O 1
ATOM 656 N N . SER A 1 81 ? -13.662 -32.421 4.937 1.00 45.59 81 SER A N 1
ATOM 657 C CA . SER A 1 81 ? -14.060 -31.020 5.089 1.00 45.59 81 SER A CA 1
ATOM 658 C C . SER A 1 81 ? -15.316 -30.793 4.248 1.00 45.59 81 SER A C 1
ATOM 660 O O . SER A 1 81 ? -15.234 -30.897 3.026 1.00 45.59 81 SER A O 1
ATOM 662 N N . PRO A 1 82 ? -16.489 -30.501 4.842 1.00 47.19 82 PRO A N 1
ATOM 663 C CA . PRO A 1 82 ? -17.619 -30.026 4.065 1.00 47.19 82 PRO A CA 1
ATOM 664 C C . PRO A 1 82 ? -17.214 -28.680 3.473 1.00 47.19 82 PRO A C 1
ATOM 666 O O . PRO A 1 82 ? -17.062 -27.688 4.187 1.00 47.19 82 PRO A O 1
ATOM 669 N N . THR A 1 83 ? -17.006 -28.671 2.161 1.00 44.47 83 THR A N 1
ATOM 670 C CA . THR A 1 83 ? -16.815 -27.478 1.345 1.00 44.47 83 THR A CA 1
ATOM 671 C C . THR A 1 83 ? -18.108 -26.669 1.382 1.00 44.47 83 THR A C 1
ATOM 673 O O . THR A 1 83 ? -18.901 -26.670 0.446 1.00 44.47 83 THR A O 1
ATOM 676 N N . ILE A 1 84 ? -18.350 -25.974 2.494 1.00 43.91 84 ILE A N 1
ATOM 677 C CA . ILE A 1 84 ? -19.269 -24.844 2.539 1.00 43.91 84 ILE A CA 1
ATOM 678 C C . ILE A 1 84 ? -18.520 -23.736 1.806 1.00 43.91 84 ILE A C 1
ATOM 680 O O . ILE A 1 84 ? -17.899 -22.863 2.413 1.00 43.91 84 ILE A O 1
ATOM 684 N N . PHE A 1 85 ? -18.505 -23.838 0.474 1.00 42.34 85 PHE A N 1
ATOM 685 C CA . PHE A 1 85 ? -18.144 -22.749 -0.415 1.00 42.34 85 PHE A CA 1
ATOM 686 C C . PHE A 1 85 ? -19.250 -21.719 -0.224 1.00 42.34 85 PHE A C 1
ATOM 688 O O . PHE A 1 85 ? -20.276 -21.716 -0.898 1.00 42.34 85 PHE A O 1
ATOM 695 N N . SER A 1 86 ? -19.087 -20.940 0.843 1.00 38.81 86 SER A N 1
ATOM 696 C CA . SER A 1 86 ? -19.919 -19.804 1.159 1.00 38.81 86 SER A CA 1
ATOM 697 C C . SER A 1 86 ? -19.716 -18.844 0.007 1.00 38.81 86 SER A C 1
ATOM 699 O O . SER A 1 86 ? -18.733 -18.106 -0.033 1.00 38.81 86 SER A O 1
ATOM 701 N N . SER A 1 87 ? -20.630 -18.926 -0.953 1.00 39.19 87 SER A N 1
ATOM 702 C CA . SER A 1 87 ? -20.866 -17.957 -2.004 1.00 39.19 87 SER A CA 1
ATOM 703 C C . SER A 1 87 ? -21.237 -16.638 -1.331 1.00 39.19 87 SER A C 1
ATOM 705 O O . SER A 1 87 ? -22.406 -16.260 -1.241 1.00 39.19 87 SER A O 1
ATOM 707 N N . PHE A 1 88 ? -20.234 -15.974 -0.763 1.00 40.41 88 PHE A N 1
ATOM 708 C CA . PHE A 1 88 ? -20.307 -14.579 -0.396 1.00 40.41 88 PHE A CA 1
ATOM 709 C C . PHE A 1 88 ? -20.407 -13.836 -1.715 1.00 40.41 88 PHE A C 1
ATOM 711 O O . PHE A 1 88 ? -19.418 -13.625 -2.408 1.00 40.41 88 PHE A O 1
ATOM 718 N N . SER A 1 89 ? -21.648 -13.536 -2.084 1.00 43.53 89 SER A N 1
ATOM 719 C CA . SER A 1 89 ? -21.970 -12.605 -3.149 1.00 43.53 89 SER A CA 1
ATOM 720 C C . SER A 1 89 ? -21.095 -11.365 -3.006 1.00 43.53 89 SER A C 1
ATOM 722 O O . SER A 1 89 ? -20.989 -10.832 -1.896 1.00 43.53 89 SER A O 1
ATOM 724 N N . GLU A 1 90 ? -20.536 -10.909 -4.123 1.00 49.97 90 GLU A N 1
ATOM 725 C CA . GLU A 1 90 ? -19.851 -9.629 -4.330 1.00 49.97 90 GLU A CA 1
ATOM 726 C C . GLU A 1 90 ? -20.796 -8.436 -4.087 1.00 49.97 90 GLU A C 1
ATOM 728 O O . GLU A 1 90 ? -20.995 -7.562 -4.927 1.00 49.97 90 GLU A O 1
ATOM 733 N N . VAL A 1 91 ? -21.428 -8.374 -2.918 1.00 46.16 91 VAL A N 1
ATOM 734 C CA . VAL A 1 91 ? -21.930 -7.104 -2.408 1.00 46.16 91 VAL A CA 1
ATOM 735 C C . VAL A 1 91 ? -20.682 -6.267 -2.189 1.00 46.16 91 VAL A C 1
ATOM 737 O O . VAL A 1 91 ? -19.740 -6.781 -1.595 1.00 46.16 91 VAL A O 1
ATOM 740 N N . SER A 1 92 ? -20.642 -5.027 -2.679 1.00 51.19 92 SER A N 1
ATOM 741 C CA . SER A 1 92 ? -19.507 -4.103 -2.543 1.00 51.19 92 SER A CA 1
ATOM 742 C C . SER A 1 92 ? -19.127 -3.859 -1.073 1.00 51.19 92 SER A C 1
ATOM 744 O O . SER A 1 92 ? -19.416 -2.815 -0.490 1.00 51.19 92 SER A O 1
ATOM 746 N N . THR A 1 93 ? -18.470 -4.832 -0.446 1.00 54.03 93 THR A N 1
ATOM 747 C CA . THR A 1 93 ? -18.003 -4.786 0.936 1.00 54.03 93 THR A CA 1
ATOM 748 C C . THR A 1 93 ? -16.804 -3.867 1.071 1.00 54.03 93 THR A C 1
ATOM 750 O O . THR A 1 93 ? -16.525 -3.401 2.171 1.00 54.03 93 THR A O 1
ATOM 753 N N . ASP A 1 94 ? -16.141 -3.533 -0.036 1.00 62.22 94 ASP A N 1
ATOM 754 C CA . ASP A 1 94 ? -14.957 -2.681 -0.039 1.00 62.22 94 ASP A CA 1
ATOM 755 C C . ASP A 1 94 ? -15.225 -1.306 0.575 1.00 62.22 94 ASP A C 1
ATOM 757 O O . ASP A 1 94 ? -14.384 -0.796 1.315 1.00 62.22 94 ASP A O 1
ATOM 761 N N . SER A 1 95 ? -16.416 -0.727 0.376 1.00 74.25 95 SER A N 1
ATOM 762 C CA . SER A 1 95 ? -16.734 0.588 0.949 1.00 74.25 95 SER A CA 1
ATOM 763 C C . SER A 1 95 ? -17.012 0.533 2.456 1.00 74.25 95 SER A C 1
ATOM 765 O O . SER A 1 95 ? -16.565 1.415 3.191 1.00 74.25 95 SER A O 1
ATOM 767 N N . ALA A 1 96 ? -17.743 -0.480 2.930 1.00 74.06 96 ALA A N 1
ATOM 768 C CA . ALA A 1 96 ? -18.098 -0.616 4.346 1.00 74.06 96 ALA A CA 1
ATOM 769 C C . ALA A 1 96 ? -16.907 -1.103 5.186 1.00 74.06 96 ALA A C 1
ATOM 771 O O . ALA A 1 96 ? -16.640 -0.583 6.266 1.00 74.06 96 ALA A O 1
ATOM 772 N N . ILE A 1 97 ? -16.124 -2.046 4.657 1.00 76.31 97 ILE A N 1
ATOM 773 C CA . ILE A 1 97 ? -14.889 -2.505 5.298 1.00 76.31 97 ILE A CA 1
ATOM 774 C C . ILE A 1 97 ? -13.891 -1.346 5.401 1.00 76.31 97 ILE A C 1
ATOM 776 O O . ILE A 1 97 ? -13.265 -1.168 6.447 1.00 76.31 97 ILE A O 1
ATOM 780 N N . SER A 1 98 ? -13.783 -0.511 4.360 1.00 79.75 98 SER A N 1
ATOM 781 C CA . SER A 1 98 ? -12.908 0.664 4.390 1.00 79.75 98 SER A CA 1
ATOM 782 C C . SER A 1 98 ? -13.310 1.660 5.479 1.00 79.75 98 SER A C 1
ATOM 784 O O . SER A 1 98 ? -12.441 2.116 6.222 1.00 79.75 98 SER A O 1
ATOM 786 N N . SER A 1 99 ? -14.602 1.970 5.640 1.00 85.44 99 SER A N 1
ATOM 787 C CA . SER A 1 99 ? -15.045 2.917 6.676 1.00 85.44 99 SER A CA 1
ATOM 788 C C . SER A 1 99 ? -14.803 2.386 8.095 1.00 85.44 99 SER A C 1
ATOM 790 O O . SER A 1 99 ? -14.332 3.127 8.960 1.00 85.44 99 SER A O 1
ATOM 792 N N . MET A 1 100 ? -15.028 1.089 8.324 1.00 88.62 100 MET A N 1
ATOM 793 C CA . MET A 1 100 ? -14.764 0.434 9.611 1.00 88.62 100 MET A CA 1
ATOM 794 C C . MET A 1 100 ? -13.277 0.463 9.983 1.00 88.62 100 MET A C 1
ATOM 796 O O . MET A 1 100 ? -12.929 0.754 11.130 1.00 88.62 100 MET A O 1
ATOM 800 N N . ILE A 1 101 ? -12.392 0.189 9.016 1.00 86.94 101 ILE A N 1
ATOM 801 C CA . ILE A 1 101 ? -10.939 0.246 9.223 1.00 86.94 101 ILE A CA 1
ATOM 802 C C . ILE A 1 101 ? -10.504 1.674 9.550 1.00 86.94 101 ILE A C 1
ATOM 804 O O . ILE A 1 101 ? -9.711 1.857 10.469 1.00 86.94 101 ILE A O 1
ATOM 808 N N . VAL A 1 102 ? -11.036 2.679 8.848 1.00 90.12 102 VAL A N 1
ATOM 809 C CA . VAL A 1 102 ? -10.696 4.091 9.088 1.00 90.12 102 VAL A CA 1
ATOM 810 C C . VAL A 1 102 ? -11.064 4.522 10.510 1.00 90.12 102 VAL A C 1
ATOM 812 O O . VAL A 1 102 ? -10.243 5.146 11.177 1.00 90.12 102 VAL A O 1
ATOM 815 N N . LEU A 1 103 ? -12.245 4.145 11.012 1.00 91.44 103 LEU A N 1
ATOM 816 C CA . LEU A 1 103 ? -12.664 4.474 12.382 1.00 91.44 103 LEU A CA 1
ATOM 817 C C . LEU A 1 103 ? -11.783 3.800 13.445 1.00 91.44 103 LEU A C 1
ATOM 819 O O . LEU A 1 103 ? -11.354 4.444 14.407 1.00 91.44 103 LEU A O 1
ATOM 823 N N . ALA A 1 104 ? -11.480 2.511 13.267 1.00 90.50 104 ALA A N 1
ATOM 824 C CA . ALA A 1 104 ? -10.592 1.787 14.173 1.00 90.50 104 ALA A CA 1
ATOM 825 C C . ALA A 1 104 ? -9.173 2.385 14.162 1.00 90.50 104 ALA A C 1
ATOM 827 O O . ALA A 1 104 ? -8.565 2.557 15.220 1.00 90.50 104 ALA A O 1
ATOM 828 N N . GLU A 1 105 ? -8.673 2.763 12.986 1.00 91.56 105 GLU A N 1
ATOM 829 C CA . GLU A 1 105 ? -7.365 3.392 12.808 1.00 91.56 105 GLU A CA 1
ATOM 830 C C . GLU A 1 105 ? -7.285 4.763 13.482 1.00 91.56 105 GLU A C 1
ATOM 832 O O . GLU A 1 105 ? -6.353 5.014 14.244 1.00 91.56 105 GLU A O 1
ATOM 837 N N . ASP A 1 106 ? -8.284 5.622 13.279 1.00 92.31 106 ASP A N 1
ATOM 838 C CA . ASP A 1 106 ? -8.340 6.950 13.895 1.00 92.31 106 ASP A CA 1
ATOM 839 C C . ASP A 1 106 ? -8.356 6.857 15.431 1.00 92.31 106 ASP A C 1
ATOM 841 O O . ASP A 1 106 ? -7.589 7.532 16.122 1.00 92.31 106 ASP A O 1
ATOM 845 N N . SER A 1 107 ? -9.146 5.932 15.984 1.00 90.19 107 SER A N 1
ATOM 846 C CA . SER A 1 107 ? -9.177 5.690 17.433 1.00 90.19 107 SER A CA 1
ATOM 847 C C . SER A 1 107 ? -7.875 5.095 17.991 1.00 90.19 107 SER A C 1
ATOM 849 O O . SER A 1 107 ? -7.565 5.290 19.167 1.00 90.19 107 SER A O 1
ATOM 851 N N . PHE A 1 108 ? -7.107 4.363 17.178 1.00 92.00 108 PHE A N 1
ATOM 852 C CA . PHE A 1 108 ? -5.809 3.812 17.568 1.00 92.00 108 PHE A CA 1
ATOM 853 C C . PHE A 1 108 ? -4.718 4.886 17.563 1.00 92.00 108 PHE A C 1
ATOM 855 O O . PHE A 1 108 ? -3.910 4.937 18.484 1.00 92.00 108 PHE A O 1
ATOM 862 N N . LEU A 1 109 ? -4.709 5.758 16.551 1.00 88.75 109 LEU A N 1
ATOM 863 C CA . LEU A 1 109 ? -3.731 6.842 16.429 1.00 88.75 109 LEU A CA 1
ATOM 864 C C . LEU A 1 109 ? -3.917 7.915 17.505 1.00 88.75 109 LEU A C 1
ATOM 866 O O . LEU A 1 109 ? -2.933 8.459 17.996 1.00 88.75 109 LEU A O 1
ATOM 870 N N . LYS A 1 110 ? -5.165 8.197 17.898 1.00 90.81 110 LYS A N 1
ATOM 871 C CA . LYS A 1 110 ? -5.472 9.147 18.980 1.00 90.81 110 LYS A CA 1
ATOM 872 C C . LYS A 1 110 ? -5.032 8.639 20.352 1.00 90.81 110 LYS A C 1
ATOM 874 O O . LYS A 1 110 ? -4.604 9.433 21.184 1.00 90.81 110 LYS A O 1
ATOM 879 N N . ASN A 1 111 ? -5.112 7.327 20.576 1.00 84.56 111 ASN A N 1
ATOM 880 C CA . ASN A 1 111 ? -4.849 6.709 21.869 1.00 84.56 111 ASN A CA 1
ATOM 881 C C . ASN A 1 111 ? -3.759 5.636 21.759 1.00 84.56 111 ASN A C 1
ATOM 883 O O . ASN A 1 111 ? -4.049 4.455 21.566 1.00 84.56 111 ASN A O 1
ATOM 887 N N . GLU A 1 112 ? -2.503 6.007 22.028 1.00 78.69 112 GLU A N 1
ATOM 888 C CA . GLU A 1 112 ? -1.410 5.028 22.191 1.00 78.69 112 GLU A CA 1
ATOM 889 C C . GLU A 1 112 ? -1.677 4.038 23.353 1.00 78.69 112 GLU A C 1
ATOM 891 O O . GLU A 1 112 ? -1.119 2.934 23.421 1.00 78.69 112 GLU A O 1
ATOM 896 N N . ARG A 1 113 ? -2.584 4.402 24.272 1.00 87.44 113 ARG A N 1
ATOM 897 C CA . ARG A 1 113 ? -3.023 3.592 25.416 1.00 87.44 113 ARG A CA 1
ATOM 898 C C . ARG A 1 113 ? -4.004 2.471 25.013 1.00 87.44 113 ARG A C 1
ATOM 900 O O . ARG A 1 113 ? -4.486 2.357 23.890 1.00 87.44 113 ARG A O 1
ATOM 907 N N . ARG A 1 114 ? -4.275 1.545 25.945 1.00 91.44 114 ARG A N 1
ATOM 908 C CA . ARG A 1 114 ? -5.434 0.633 25.864 1.00 91.44 114 ARG A CA 1
ATOM 909 C C . ARG A 1 114 ? -6.736 1.428 25.830 1.00 91.44 114 ARG A C 1
ATOM 911 O O . ARG A 1 114 ? -6.925 2.258 26.710 1.00 91.44 114 ARG A O 1
ATOM 918 N N . TRP A 1 115 ? -7.600 1.116 24.858 1.00 93.81 115 TRP A N 1
ATOM 919 C CA . TRP A 1 115 ? -8.961 1.644 24.810 1.00 93.81 115 TRP A CA 1
ATOM 920 C C . TRP A 1 115 ? -9.695 1.351 26.111 1.00 93.81 115 TRP A C 1
ATOM 922 O O . TRP A 1 115 ? -9.570 0.247 26.662 1.00 93.81 115 TRP A O 1
ATOM 932 N N . SER A 1 116 ? -10.463 2.330 26.577 1.00 95.31 116 SER A N 1
ATOM 933 C CA . SER A 1 116 ? -11.377 2.131 27.695 1.00 95.31 116 SER A CA 1
ATOM 934 C C . SER A 1 116 ? -12.505 1.163 27.307 1.00 95.31 116 SER A C 1
ATOM 936 O O . SER A 1 116 ? -12.731 0.850 26.132 1.00 95.31 116 SER A O 1
ATOM 938 N N . THR A 1 117 ? -13.222 0.651 28.305 1.00 95.50 117 THR A N 1
ATOM 939 C CA . THR A 1 117 ? -14.413 -0.185 28.089 1.00 95.50 117 THR A CA 1
ATOM 940 C C . THR A 1 117 ? -15.485 0.557 27.291 1.00 95.50 117 THR A C 1
ATOM 942 O O . THR A 1 117 ? -16.099 -0.032 26.403 1.00 95.50 117 THR A O 1
ATOM 945 N N . GLU A 1 118 ? -15.659 1.851 27.554 1.00 95.94 118 GLU A N 1
ATOM 946 C CA . GLU A 1 118 ? -16.604 2.725 26.856 1.00 95.94 118 GLU A CA 1
ATOM 947 C C . GLU A 1 118 ? -16.202 2.965 25.398 1.00 95.94 118 GLU A C 1
ATOM 949 O O . GLU A 1 118 ? -17.036 2.848 24.504 1.00 95.94 118 GLU A O 1
ATOM 954 N N . GLU A 1 119 ? -14.921 3.234 25.133 1.00 95.06 119 GLU A N 1
ATOM 955 C CA . GLU A 1 119 ? -14.401 3.408 23.771 1.00 95.06 119 GLU A CA 1
ATOM 956 C C . GLU A 1 119 ? -14.557 2.131 22.951 1.00 95.06 119 GLU A C 1
ATOM 958 O O . GLU A 1 119 ? -15.021 2.168 21.811 1.00 95.06 119 GLU A O 1
ATOM 963 N N . ARG A 1 120 ? -14.230 0.978 23.547 1.00 96.25 120 ARG A N 1
ATOM 964 C CA . ARG A 1 120 ? -14.421 -0.312 22.883 1.00 96.25 120 ARG A CA 1
ATOM 965 C C . ARG A 1 120 ? -15.897 -0.553 22.575 1.00 96.25 120 ARG A C 1
ATOM 967 O O . ARG A 1 120 ? -16.195 -1.018 21.482 1.00 96.25 120 ARG A O 1
ATOM 974 N N . LYS A 1 121 ? -16.807 -0.222 23.498 1.00 96.69 121 LYS A N 1
ATOM 975 C CA . LYS A 1 121 ? -18.254 -0.328 23.266 1.00 96.69 121 LYS A CA 1
ATOM 976 C C . LYS A 1 121 ? -18.694 0.568 22.103 1.00 96.69 121 LYS A C 1
ATOM 978 O O . LYS A 1 121 ? -19.338 0.078 21.188 1.00 96.69 121 LYS A O 1
ATOM 983 N N . ARG A 1 122 ? -18.244 1.826 22.053 1.00 96.25 122 ARG A N 1
ATOM 984 C CA . ARG A 1 122 ? -18.529 2.733 20.923 1.00 96.25 122 ARG A CA 1
ATOM 985 C C . ARG A 1 122 ? -18.012 2.196 19.587 1.00 96.25 122 ARG A C 1
ATOM 987 O O . ARG A 1 122 ? -18.690 2.332 18.573 1.00 96.25 122 ARG A O 1
ATOM 994 N N . LEU A 1 123 ? -16.831 1.576 19.563 1.00 95.81 123 LEU A N 1
ATOM 995 C CA . LEU A 1 123 ? -16.301 0.945 18.349 1.00 95.81 123 LEU A CA 1
ATOM 996 C C . LEU A 1 123 ? -17.133 -0.271 17.927 1.00 95.81 123 LEU A C 1
ATOM 998 O O . LEU A 1 123 ? -17.379 -0.444 16.739 1.00 95.81 123 LEU A O 1
ATOM 1002 N N . VAL A 1 124 ? -17.596 -1.089 18.877 1.00 96.25 124 VAL A N 1
ATOM 1003 C CA . VAL A 1 124 ? -18.513 -2.212 18.604 1.00 96.25 124 VAL A CA 1
ATOM 1004 C C . VAL A 1 124 ? -19.810 -1.690 17.992 1.00 96.25 124 VAL A C 1
ATOM 1006 O O . VAL A 1 124 ? -20.217 -2.169 16.939 1.00 96.25 124 VAL A O 1
ATOM 1009 N N . ASP A 1 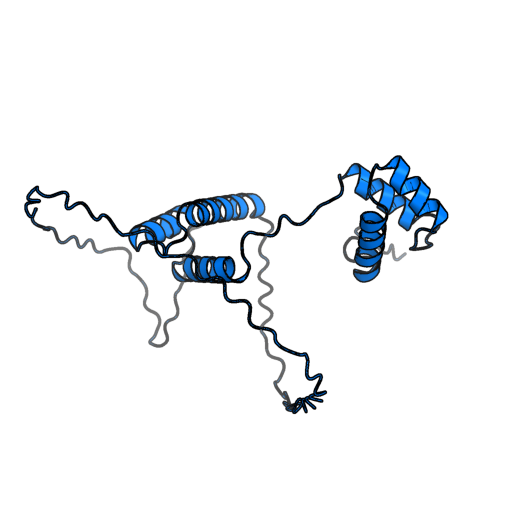125 ? -20.406 -0.667 18.602 1.00 95.50 125 ASP A N 1
ATOM 1010 C CA . ASP A 1 125 ? -21.692 -0.114 18.174 1.00 95.50 125 ASP A CA 1
ATOM 1011 C C . ASP A 1 125 ? -21.601 0.552 16.788 1.00 95.50 125 ASP A C 1
ATOM 1013 O O . ASP A 1 125 ? -22.520 0.438 15.982 1.00 95.50 125 ASP A O 1
ATOM 1017 N N . THR A 1 126 ? -20.483 1.219 16.479 1.00 94.50 126 THR A N 1
ATOM 1018 C CA . THR A 1 126 ? -20.294 1.913 15.189 1.00 94.50 126 THR A CA 1
ATOM 1019 C C . THR A 1 126 ? -19.856 0.991 14.056 1.00 94.50 126 THR A C 1
ATOM 1021 O O . THR A 1 126 ? -20.275 1.184 12.918 1.00 94.50 126 THR A O 1
ATOM 1024 N N . THR A 1 127 ? -19.008 -0.000 14.336 1.00 93.94 127 THR A N 1
ATOM 1025 C CA . THR A 1 127 ? -18.468 -0.900 13.302 1.00 93.94 127 THR A CA 1
ATOM 1026 C C . THR A 1 127 ? -19.285 -2.181 13.140 1.00 93.94 127 THR A C 1
ATOM 1028 O O . THR A 1 127 ? -19.141 -2.871 12.137 1.00 93.94 127 THR A O 1
ATOM 1031 N N . GLY A 1 128 ? -20.115 -2.545 14.121 1.00 93.50 128 GLY A N 1
ATOM 1032 C CA . GLY A 1 128 ? -20.811 -3.834 14.157 1.00 93.50 128 GLY A CA 1
ATOM 1033 C C . GLY A 1 128 ? -19.885 -5.036 14.389 1.00 93.50 128 GLY A C 1
ATOM 1034 O O . GLY A 1 128 ? -20.330 -6.180 14.303 1.00 93.50 128 GLY A O 1
ATOM 1035 N N . LEU A 1 129 ? -18.596 -4.811 14.673 1.00 93.62 129 LEU A N 1
ATOM 1036 C CA . LEU A 1 129 ? -17.641 -5.876 14.972 1.00 93.62 129 LEU A CA 1
ATOM 1037 C C . LEU A 1 129 ? -17.798 -6.371 16.402 1.00 93.62 129 LEU A C 1
ATOM 1039 O O . LEU A 1 129 ? -18.066 -5.605 17.327 1.00 93.62 129 LEU A O 1
ATOM 1043 N N . SER A 1 130 ? -17.519 -7.655 16.612 1.00 95.56 130 SER A N 1
ATOM 1044 C CA . SER A 1 130 ? -17.512 -8.200 17.962 1.00 95.56 130 SER A CA 1
ATOM 1045 C C . SER A 1 130 ? -16.385 -7.577 18.805 1.00 95.56 130 SER A C 1
ATOM 1047 O O . SER A 1 130 ? -15.308 -7.248 18.286 1.00 95.56 130 SER A O 1
ATOM 1049 N N . PRO A 1 131 ? -16.558 -7.487 20.137 1.00 95.75 131 PRO A N 1
ATOM 1050 C CA . PRO A 1 131 ? -15.513 -6.980 21.025 1.00 95.75 131 PRO A CA 1
ATOM 1051 C C . PRO A 1 131 ? -14.178 -7.732 20.881 1.00 95.75 131 PRO A C 1
ATOM 1053 O O . PRO A 1 131 ? -13.103 -7.141 21.007 1.00 95.75 131 PRO A O 1
ATOM 1056 N N . GLN A 1 132 ? -14.237 -9.038 20.591 1.00 95.50 132 GLN A N 1
ATOM 1057 C CA . GLN A 1 132 ? -13.064 -9.889 20.384 1.00 95.50 132 GLN A CA 1
ATOM 1058 C C . GLN A 1 132 ? -12.339 -9.559 19.073 1.00 95.50 132 GLN A C 1
ATOM 1060 O O . GLN A 1 132 ? -11.108 -9.543 19.046 1.00 95.50 132 GLN A O 1
ATOM 1065 N N . GLN A 1 133 ? -13.078 -9.260 17.999 1.00 94.06 133 GLN A N 1
ATOM 1066 C CA . GLN A 1 133 ? -12.502 -8.848 16.716 1.00 94.06 133 GLN A CA 1
ATOM 1067 C C . GLN A 1 133 ? -11.775 -7.510 16.840 1.00 94.06 133 GLN A C 1
ATOM 1069 O O . GLN A 1 133 ? -10.634 -7.403 16.394 1.00 94.06 133 GLN A O 1
ATOM 1074 N N . ILE A 1 134 ? -12.381 -6.529 17.513 1.00 95.69 134 ILE A N 1
ATOM 1075 C CA . ILE A 1 134 ? -11.764 -5.219 17.773 1.00 95.69 134 ILE A CA 1
ATOM 1076 C C . ILE A 1 134 ? -10.479 -5.374 18.596 1.00 95.69 134 ILE A C 1
ATOM 1078 O O . ILE A 1 134 ? -9.446 -4.782 18.273 1.00 95.69 134 ILE A O 1
ATOM 1082 N N . GLN A 1 135 ? -10.501 -6.223 19.628 1.00 94.81 135 GLN A N 1
ATOM 1083 C CA . GLN A 1 135 ? -9.313 -6.488 20.437 1.00 94.81 135 GLN A CA 1
ATOM 1084 C C . GLN A 1 135 ? -8.203 -7.170 19.622 1.00 94.81 135 GLN A C 1
ATOM 1086 O O . GLN A 1 135 ? -7.060 -6.712 19.639 1.00 94.81 135 GLN A O 1
ATOM 1091 N N . LYS A 1 136 ? -8.542 -8.214 18.855 1.00 95.00 136 LYS A N 1
ATOM 1092 C CA . LYS A 1 136 ? -7.599 -8.917 17.973 1.00 95.00 136 LYS A CA 1
ATOM 1093 C C . LYS A 1 136 ? -7.007 -7.982 16.919 1.00 95.00 136 LYS A C 1
ATOM 1095 O O . LYS A 1 136 ? -5.806 -8.045 16.662 1.00 95.00 136 LYS A O 1
ATOM 1100 N N . TRP A 1 137 ? -7.827 -7.109 16.330 1.00 94.06 137 TRP A N 1
ATOM 1101 C CA . TRP A 1 137 ? -7.381 -6.095 15.377 1.00 94.06 137 TRP A CA 1
ATOM 1102 C C . TRP A 1 137 ? -6.335 -5.181 16.015 1.00 94.06 137 TRP A C 1
ATOM 1104 O O . TRP A 1 137 ? -5.245 -5.041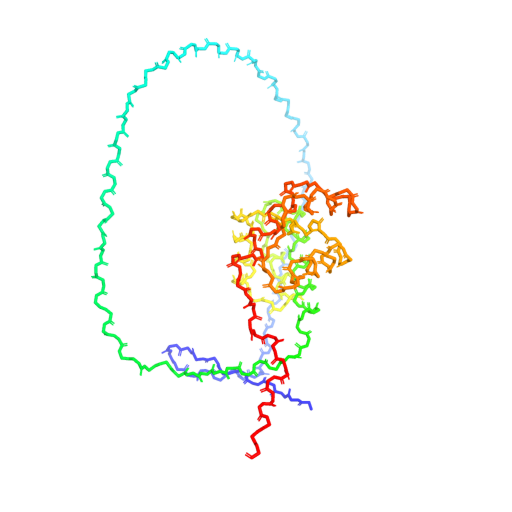 15.465 1.00 94.06 137 TRP A O 1
ATOM 1114 N N . ARG A 1 138 ? -6.601 -4.655 17.216 1.00 94.00 138 ARG A N 1
ATOM 1115 C CA . ARG A 1 138 ? -5.677 -3.765 17.935 1.00 94.00 138 ARG A CA 1
ATOM 1116 C C . ARG A 1 138 ? -4.364 -4.446 18.303 1.00 94.00 138 ARG A C 1
ATOM 1118 O O . ARG A 1 138 ? -3.300 -3.854 18.132 1.00 94.00 138 ARG A O 1
ATOM 1125 N N . ASP A 1 139 ? -4.417 -5.683 18.787 1.00 93.88 139 ASP A N 1
ATOM 1126 C CA . ASP A 1 139 ? -3.207 -6.439 19.123 1.00 93.88 139 ASP A CA 1
ATOM 1127 C C . ASP A 1 139 ? -2.370 -6.723 17.870 1.00 93.88 139 ASP A C 1
ATOM 1129 O O . ASP A 1 139 ? -1.146 -6.563 17.879 1.00 93.88 139 ASP A O 1
ATOM 1133 N N . ASN A 1 140 ? -3.027 -7.053 16.753 1.00 92.00 140 ASN A N 1
ATOM 1134 C CA . ASN A 1 140 ? -2.355 -7.202 15.469 1.00 92.00 140 ASN A CA 1
ATOM 1135 C C . ASN A 1 140 ? -1.748 -5.873 14.992 1.00 92.00 140 ASN A C 1
ATOM 1137 O O . ASN A 1 140 ? -0.618 -5.853 14.509 1.00 92.00 140 ASN A O 1
ATOM 1141 N N . ARG A 1 141 ? -2.460 -4.759 15.192 1.00 91.12 141 ARG A N 1
ATOM 1142 C CA . ARG A 1 141 ? -2.001 -3.406 14.869 1.00 91.12 141 ARG A CA 1
ATOM 1143 C C . ARG A 1 141 ? -0.761 -3.009 15.649 1.00 91.12 141 ARG A C 1
ATOM 1145 O O . ARG A 1 141 ? 0.202 -2.536 15.060 1.00 91.12 141 ARG A O 1
ATOM 1152 N N . LYS A 1 142 ? -0.749 -3.277 16.954 1.00 91.62 142 LYS A N 1
ATOM 1153 C CA . LYS A 1 142 ? 0.404 -3.030 17.824 1.00 91.62 142 LYS A CA 1
ATOM 1154 C C . LYS A 1 142 ? 1.621 -3.859 17.404 1.00 91.62 142 LYS A C 1
ATOM 1156 O O . LYS A 1 142 ? 2.742 -3.372 17.477 1.00 91.62 142 LYS A O 1
ATOM 1161 N N . ARG A 1 143 ? 1.402 -5.103 16.964 1.00 90.88 143 ARG A N 1
ATOM 1162 C CA . ARG A 1 143 ? 2.473 -6.009 16.523 1.00 90.88 143 ARG A CA 1
ATOM 1163 C C . ARG A 1 143 ? 3.041 -5.645 15.149 1.00 90.88 143 ARG A C 1
ATOM 1165 O O . ARG A 1 143 ? 4.250 -5.692 14.969 1.00 90.88 143 ARG A O 1
ATOM 1172 N N . ILE A 1 144 ? 2.183 -5.333 14.178 1.00 89.00 144 ILE A N 1
ATOM 1173 C CA . ILE A 1 144 ? 2.589 -5.031 12.793 1.00 89.00 144 ILE A CA 1
ATOM 1174 C C . ILE A 1 144 ? 3.048 -3.567 12.650 1.00 89.00 144 ILE A C 1
ATOM 1176 O O . ILE A 1 144 ? 3.881 -3.262 11.795 1.00 89.00 144 ILE A O 1
ATOM 1180 N N . GLY A 1 145 ? 2.541 -2.676 13.505 1.00 85.69 145 GLY A N 1
ATOM 1181 C CA . GLY A 1 145 ? 2.701 -1.226 13.402 1.00 85.69 145 GLY A CA 1
ATOM 1182 C C . GLY A 1 145 ? 1.716 -0.598 12.406 1.00 85.69 145 GLY A C 1
ATOM 1183 O O . GLY A 1 145 ? 0.906 -1.321 11.818 1.00 85.69 145 GLY A O 1
ATOM 1184 N N . PRO A 1 146 ? 1.775 0.735 12.192 1.00 78.75 146 PRO A N 1
ATOM 1185 C CA . PRO A 1 146 ? 1.062 1.464 11.134 1.00 78.75 146 PRO A CA 1
ATOM 1186 C C . PRO A 1 146 ? 1.072 0.686 9.810 1.00 78.75 146 PRO A C 1
ATOM 1188 O O . PRO A 1 146 ? 2.082 0.016 9.565 1.00 78.75 146 PRO A O 1
ATOM 1191 N N . PRO A 1 147 ? 0.022 0.695 8.949 1.00 69.69 147 PRO A N 1
ATOM 1192 C CA . PRO A 1 147 ? 0.100 -0.095 7.732 1.00 69.69 147 PRO A CA 1
ATOM 1193 C C . PRO A 1 147 ? 1.241 0.569 6.975 1.00 69.69 147 PRO A C 1
ATOM 1195 O O . PRO A 1 147 ? 1.172 1.767 6.684 1.00 69.69 147 PRO A O 1
ATOM 1198 N N . LYS A 1 148 ? 2.358 -0.139 6.774 1.00 71.19 148 LYS A N 1
ATOM 1199 C CA . LYS A 1 148 ? 3.473 0.439 6.025 1.00 71.19 148 LYS A CA 1
ATOM 1200 C C . LYS A 1 148 ? 2.843 0.822 4.709 1.00 71.19 148 LYS A C 1
ATOM 1202 O O . LYS A 1 148 ? 2.399 -0.106 4.036 1.00 71.19 148 LYS A O 1
ATOM 1207 N N . LYS A 1 149 ? 2.708 2.135 4.433 1.00 61.19 149 LYS A N 1
ATOM 1208 C CA . LYS A 1 149 ? 2.045 2.656 3.230 1.00 61.19 149 LYS A CA 1
ATOM 1209 C C . LYS A 1 149 ? 2.515 1.741 2.128 1.00 61.19 149 LYS A C 1
ATOM 1211 O O . LYS A 1 149 ? 3.727 1.727 1.886 1.00 61.19 149 LYS A O 1
ATOM 1216 N N . THR A 1 150 ? 1.622 0.867 1.638 1.00 58.53 150 THR A N 1
ATOM 1217 C CA . THR A 1 150 ? 1.985 -0.148 0.649 1.00 58.53 150 THR A CA 1
ATOM 1218 C C . THR A 1 150 ? 2.629 0.676 -0.413 1.00 58.53 150 THR A C 1
ATOM 1220 O O . THR A 1 150 ? 1.986 1.603 -0.908 1.00 58.53 150 THR A O 1
ATOM 1223 N N . ARG A 1 151 ? 3.948 0.518 -0.543 1.00 60.38 151 ARG A N 1
ATOM 1224 C CA . ARG A 1 151 ? 4.777 1.543 -1.153 1.00 60.38 151 ARG A CA 1
ATOM 1225 C C . ARG A 1 151 ? 4.458 1.362 -2.633 1.00 60.38 151 ARG A C 1
ATOM 1227 O O . ARG A 1 151 ? 5.043 0.532 -3.307 1.00 60.38 151 ARG A O 1
ATOM 1234 N N . ASN A 1 152 ? 3.360 1.968 -3.069 1.00 64.81 152 ASN A N 1
ATOM 1235 C CA . ASN A 1 152 ? 2.834 1.851 -4.407 1.00 64.81 152 ASN A CA 1
ATOM 1236 C C . ASN A 1 152 ? 3.561 2.969 -5.121 1.00 64.81 152 ASN A C 1
ATOM 1238 O O . ASN A 1 152 ? 3.136 4.117 -5.148 1.00 64.81 152 ASN A O 1
ATOM 1242 N N . TYR A 1 153 ? 4.811 2.660 -5.463 1.00 80.00 153 TYR A N 1
ATOM 1243 C CA . TYR A 1 153 ? 5.781 3.653 -5.910 1.00 80.00 153 TYR A CA 1
ATOM 1244 C C . TYR A 1 153 ? 5.481 4.186 -7.304 1.00 80.00 153 TYR A C 1
ATOM 1246 O O . TYR A 1 153 ? 6.231 5.042 -7.768 1.00 80.00 153 TYR A O 1
ATOM 1254 N N . LEU A 1 154 ? 4.491 3.601 -7.974 1.00 92.38 154 LEU A N 1
ATOM 1255 C CA . LEU A 1 154 ? 4.233 3.761 -9.385 1.00 92.38 154 LEU A CA 1
ATOM 1256 C C . LEU A 1 154 ? 2.820 4.297 -9.562 1.00 92.38 154 LEU A C 1
ATOM 1258 O O . LEU A 1 154 ? 1.874 3.785 -8.961 1.00 92.38 154 LEU A O 1
ATOM 1262 N N . THR A 1 155 ? 2.691 5.326 -10.388 1.00 93.38 155 THR A N 1
ATOM 1263 C CA . THR A 1 155 ? 1.396 5.755 -10.907 1.00 93.38 155 THR A CA 1
ATOM 1264 C C . THR A 1 155 ? 0.828 4.670 -11.823 1.00 93.38 155 THR A C 1
ATOM 1266 O O . THR A 1 155 ? 1.553 3.794 -12.304 1.00 93.38 155 THR A O 1
ATOM 1269 N N . LYS A 1 156 ? -0.481 4.726 -12.087 1.00 89.56 156 LYS A N 1
ATOM 1270 C CA . LYS A 1 156 ? -1.141 3.787 -13.007 1.00 89.56 156 LYS A CA 1
ATOM 1271 C C . LYS A 1 156 ? -0.492 3.808 -14.399 1.00 89.56 156 LYS A C 1
ATOM 1273 O O . LYS A 1 156 ? -0.249 2.753 -14.970 1.00 89.56 156 LYS A O 1
ATOM 1278 N N . GLU A 1 157 ? -0.147 4.995 -14.894 1.00 95.12 157 GLU A N 1
ATOM 1279 C CA . GLU A 1 157 ? 0.529 5.191 -16.185 1.00 95.12 157 GLU A CA 1
ATOM 1280 C C . GLU A 1 157 ? 1.937 4.581 -16.201 1.00 95.12 157 GLU A C 1
ATOM 1282 O O . GLU A 1 157 ? 2.285 3.846 -17.122 1.00 95.12 157 GLU A O 1
ATOM 1287 N N . GLN A 1 158 ? 2.729 4.806 -15.144 1.00 96.75 158 GLN A N 1
ATOM 1288 C CA . GLN A 1 158 ? 4.057 4.199 -15.010 1.00 96.75 158 GLN A CA 1
ATOM 1289 C C . GLN A 1 158 ? 3.974 2.671 -14.969 1.00 96.75 158 GLN A C 1
ATOM 1291 O O . GLN A 1 158 ? 4.796 1.990 -15.577 1.00 96.75 158 GLN A O 1
ATOM 1296 N N . TYR A 1 159 ? 2.985 2.131 -14.252 1.00 94.88 159 TYR A N 1
ATOM 1297 C CA . TYR A 1 159 ? 2.761 0.692 -14.179 1.00 94.88 159 TYR A CA 1
ATOM 1298 C C . TYR A 1 159 ? 2.415 0.109 -15.553 1.00 94.88 159 TYR A C 1
ATOM 1300 O O . TYR A 1 159 ? 3.046 -0.860 -15.966 1.00 94.88 159 TYR A O 1
ATOM 1308 N N . GLN A 1 160 ? 1.475 0.730 -16.272 1.00 95.25 160 GLN A N 1
ATOM 1309 C CA . GLN A 1 160 ? 1.061 0.304 -17.610 1.00 95.25 160 GLN A CA 1
ATOM 1310 C C . GLN A 1 160 ? 2.245 0.282 -18.586 1.00 95.25 160 GLN A C 1
ATOM 1312 O O . GLN A 1 160 ? 2.474 -0.714 -19.267 1.00 95.25 160 GLN A O 1
ATOM 1317 N N . ARG A 1 161 ? 3.065 1.339 -18.591 1.00 97.50 161 ARG A N 1
ATOM 1318 C CA . ARG A 1 161 ? 4.228 1.429 -19.482 1.00 97.50 161 ARG A CA 1
ATOM 1319 C C . ARG A 1 161 ? 5.284 0.358 -19.195 1.00 97.50 161 ARG A C 1
ATOM 1321 O O . ARG A 1 161 ? 5.854 -0.227 -20.118 1.00 97.50 161 ARG A O 1
ATOM 1328 N N . LEU A 1 162 ? 5.548 0.087 -17.913 1.00 96.44 162 LEU A N 1
ATOM 1329 C CA . LEU A 1 162 ? 6.453 -0.990 -17.497 1.00 96.44 162 LEU A CA 1
ATOM 1330 C C . LEU A 1 162 ? 5.907 -2.369 -17.874 1.00 96.44 162 LEU A C 1
ATOM 1332 O O . LEU A 1 162 ? 6.678 -3.230 -18.293 1.00 96.44 162 LEU A O 1
ATOM 1336 N N . PHE A 1 163 ? 4.595 -2.566 -17.737 1.00 95.19 163 PHE A N 1
ATOM 1337 C CA . PHE A 1 163 ? 3.913 -3.801 -18.104 1.00 95.19 163 PHE A CA 1
ATOM 1338 C C . PHE A 1 163 ? 4.039 -4.089 -19.604 1.00 95.19 163 PHE A C 1
ATOM 1340 O O . PHE A 1 163 ? 4.456 -5.185 -19.970 1.00 95.19 163 PHE A O 1
ATOM 1347 N N . GLU A 1 164 ? 3.761 -3.103 -20.460 1.00 96.00 164 GLU A N 1
ATOM 1348 C CA . GLU A 1 164 ? 3.918 -3.220 -21.918 1.00 96.00 164 GLU A CA 1
ATOM 1349 C C . GLU A 1 164 ? 5.353 -3.576 -22.305 1.00 96.00 164 GLU A C 1
ATOM 1351 O O . GLU A 1 164 ? 5.582 -4.515 -23.059 1.00 96.00 164 GLU A O 1
ATOM 1356 N N . SER A 1 165 ? 6.330 -2.872 -21.730 1.00 96.50 165 SER A N 1
ATOM 1357 C CA . SER A 1 165 ? 7.749 -3.105 -22.029 1.00 96.50 165 SER A CA 1
ATOM 1358 C C . SER A 1 165 ? 8.222 -4.491 -21.572 1.00 96.50 165 SER A C 1
ATOM 1360 O O . SER A 1 165 ? 9.121 -5.073 -22.167 1.00 96.50 165 SER A O 1
ATOM 1362 N N . TYR A 1 166 ? 7.630 -5.041 -20.508 1.00 96.00 166 TYR A N 1
ATOM 1363 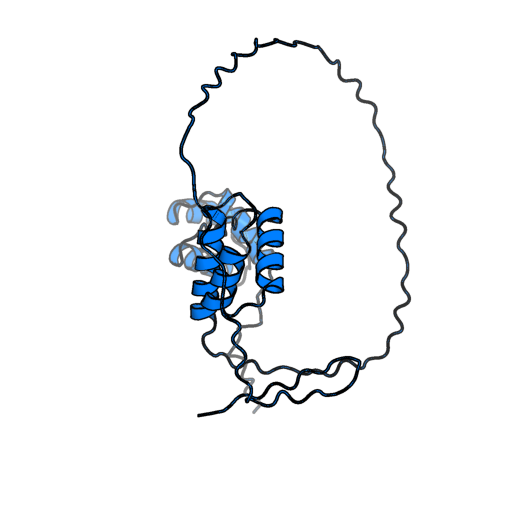C CA . TYR A 1 166 ? 7.971 -6.370 -19.996 1.00 96.00 166 TYR A CA 1
ATOM 1364 C C . TYR A 1 166 ? 7.449 -7.508 -20.887 1.00 96.00 166 TYR A C 1
ATOM 1366 O O . TYR A 1 166 ? 8.116 -8.538 -21.006 1.00 96.00 166 TYR A O 1
ATOM 1374 N N . HIS A 1 167 ? 6.278 -7.320 -21.502 1.00 94.94 167 HIS A N 1
ATOM 1375 C CA . HIS A 1 167 ? 5.655 -8.283 -22.421 1.00 94.94 167 HIS A CA 1
ATOM 1376 C C . HIS A 1 167 ? 5.979 -7.991 -23.889 1.00 94.94 167 HIS A C 1
ATOM 1378 O O . HIS A 1 167 ? 5.453 -8.655 -24.779 1.00 94.94 167 HIS A O 1
ATOM 1384 N N . LEU A 1 168 ? 6.848 -7.013 -24.157 1.00 95.75 168 LEU A N 1
ATOM 1385 C CA . LEU A 1 168 ? 7.278 -6.705 -25.510 1.00 95.75 168 LEU A CA 1
ATOM 1386 C C . LEU A 1 168 ? 7.987 -7.931 -26.104 1.00 95.75 168 LEU A C 1
ATOM 1388 O O . LEU A 1 168 ? 9.000 -8.400 -25.577 1.00 95.75 168 LEU A O 1
ATOM 1392 N N . ASP A 1 169 ? 7.421 -8.451 -27.191 1.00 92.31 169 ASP A N 1
ATOM 1393 C CA . ASP A 1 169 ? 7.849 -9.672 -27.882 1.00 92.31 169 ASP A CA 1
ATOM 1394 C C . ASP A 1 169 ? 7.893 -10.927 -26.986 1.00 92.31 169 ASP A C 1
ATOM 1396 O O . ASP A 1 169 ? 8.782 -11.766 -27.144 1.00 92.31 169 ASP A O 1
ATOM 1400 N N . ASP A 1 170 ? 6.995 -11.027 -25.998 1.00 91.62 170 ASP A N 1
ATOM 1401 C CA . ASP A 1 170 ? 6.862 -12.176 -25.084 1.00 91.62 170 ASP A CA 1
ATOM 1402 C C . ASP A 1 170 ? 8.149 -12.549 -24.322 1.00 91.62 170 ASP A C 1
ATOM 1404 O O . ASP A 1 170 ? 8.294 -13.649 -23.785 1.00 91.62 170 ASP A O 1
ATOM 1408 N N . ARG A 1 171 ? 9.112 -11.623 -24.225 1.00 91.31 171 ARG A N 1
ATOM 1409 C CA . ARG A 1 171 ? 10.434 -11.890 -23.629 1.00 91.31 171 ARG A CA 1
ATOM 1410 C C . ARG A 1 171 ? 10.384 -12.068 -22.114 1.00 91.31 171 ARG A C 1
ATOM 1412 O O . ARG A 1 171 ? 11.363 -12.538 -21.532 1.00 91.31 171 ARG A O 1
ATOM 1419 N N . MET A 1 172 ? 9.293 -11.640 -21.469 1.00 92.06 172 MET A N 1
ATOM 1420 C CA . MET A 1 172 ? 9.084 -11.669 -20.014 1.00 92.06 172 MET A CA 1
ATOM 1421 C C . MET A 1 172 ? 10.267 -11.075 -19.231 1.00 92.06 172 MET A C 1
ATOM 1423 O O . MET A 1 172 ? 10.604 -11.513 -18.130 1.00 92.06 172 MET A O 1
ATOM 1427 N N . CYS A 1 173 ? 10.966 -10.106 -19.822 1.00 94.56 173 CYS A N 1
ATOM 1428 C CA . CYS A 1 173 ? 12.101 -9.441 -19.207 1.00 94.56 173 CYS A CA 1
ATOM 1429 C C . CYS A 1 173 ? 12.399 -8.115 -19.910 1.00 94.56 173 CYS A C 1
ATOM 1431 O O . CYS A 1 173 ? 12.206 -7.967 -21.110 1.00 94.56 173 CYS A O 1
ATOM 1433 N N . ILE A 1 174 ? 12.931 -7.155 -19.150 1.00 96.31 174 ILE A N 1
ATOM 1434 C CA . ILE A 1 174 ? 13.375 -5.860 -19.681 1.00 96.31 174 ILE A CA 1
ATOM 1435 C C . ILE A 1 174 ? 14.916 -5.855 -19.696 1.00 96.31 174 ILE A C 1
ATOM 1437 O O . ILE A 1 174 ? 15.509 -5.987 -18.612 1.00 96.31 174 ILE A O 1
ATOM 1441 N N . PRO A 1 175 ? 15.590 -5.715 -20.854 1.00 96.62 175 PRO A N 1
ATOM 1442 C CA . PRO A 1 175 ? 17.048 -5.589 -20.970 1.00 96.62 175 PRO A CA 1
ATOM 1443 C C . PRO A 1 175 ? 17.628 -4.391 -20.205 1.00 96.62 175 PRO A C 1
ATOM 1445 O O . PRO A 1 175 ? 16.934 -3.417 -19.919 1.00 96.62 175 PRO A O 1
ATOM 1448 N N . LYS A 1 176 ? 18.921 -4.430 -19.854 1.00 96.19 176 LYS A N 1
ATOM 1449 C CA . LYS A 1 176 ? 19.554 -3.394 -19.007 1.00 96.19 176 LYS A CA 1
ATOM 1450 C C . LYS A 1 176 ? 19.530 -2.009 -19.661 1.00 96.19 176 LYS A C 1
ATOM 1452 O O . LYS A 1 176 ? 19.337 -1.006 -18.972 1.00 96.19 176 LYS A O 1
ATOM 1457 N N . GLU A 1 177 ? 19.710 -1.970 -20.972 1.00 97.12 177 GLU A N 1
ATOM 1458 C CA . GLU A 1 177 ? 19.716 -0.774 -21.809 1.00 97.12 177 GLU A CA 1
ATOM 1459 C C . GLU A 1 177 ? 18.334 -0.116 -21.803 1.00 97.12 177 GLU A C 1
ATOM 1461 O O . GLU A 1 177 ? 18.208 1.094 -21.610 1.00 97.12 177 GLU A O 1
ATOM 1466 N N . GLU A 1 178 ? 17.288 -0.930 -21.926 1.00 97.44 178 GLU A N 1
ATOM 1467 C CA . GLU A 1 178 ? 15.898 -0.486 -21.915 1.00 97.44 178 GLU A CA 1
ATOM 1468 C C . GLU A 1 178 ? 15.454 -0.033 -20.521 1.00 97.44 178 GLU A C 1
ATOM 1470 O O . GLU A 1 178 ? 14.832 1.017 -20.384 1.00 97.44 178 GLU A O 1
ATOM 1475 N N . ARG A 1 179 ? 15.892 -0.718 -19.454 1.00 97.19 179 ARG A N 1
ATOM 1476 C CA . ARG A 1 179 ? 15.661 -0.256 -18.071 1.00 97.19 179 ARG A CA 1
ATOM 1477 C C . ARG A 1 179 ? 16.219 1.140 -17.824 1.00 97.19 179 ARG A C 1
ATOM 1479 O O . ARG A 1 179 ? 15.616 1.905 -17.075 1.00 97.19 179 ARG A O 1
ATOM 1486 N N . LYS A 1 180 ? 17.378 1.470 -18.409 1.00 97.75 180 LYS A N 1
ATOM 1487 C CA . LYS A 1 180 ? 17.958 2.815 -18.301 1.00 97.75 180 LYS A CA 1
ATOM 1488 C C . LYS A 1 180 ? 17.036 3.847 -18.958 1.00 97.75 180 LYS A C 1
ATOM 1490 O O . LYS A 1 180 ? 16.694 4.823 -18.296 1.00 97.75 180 LYS A O 1
ATOM 1495 N N . ARG A 1 181 ? 16.584 3.588 -20.188 1.00 98.12 181 ARG A N 1
ATOM 1496 C CA . ARG A 1 181 ? 15.660 4.474 -20.919 1.00 98.12 181 ARG A CA 1
ATOM 1497 C C . ARG A 1 181 ? 14.341 4.665 -20.168 1.00 98.12 181 ARG A C 1
ATOM 1499 O O . ARG A 1 181 ? 13.973 5.796 -19.885 1.00 98.12 181 ARG A O 1
ATOM 1506 N N . LEU A 1 182 ? 13.707 3.577 -19.727 1.00 97.94 182 LEU A N 1
ATOM 1507 C CA . LEU A 1 182 ? 12.449 3.622 -18.970 1.00 97.94 182 LEU A CA 1
ATOM 1508 C C . LEU A 1 182 ? 12.590 4.346 -17.626 1.00 97.94 182 LEU A C 1
ATOM 1510 O O . LEU A 1 182 ? 11.662 5.019 -17.189 1.00 97.94 182 LEU A O 1
ATOM 1514 N N . SER A 1 183 ? 13.744 4.231 -16.957 1.00 97.62 183 SER A N 1
ATOM 1515 C CA . SER A 1 183 ? 13.988 4.964 -15.707 1.00 97.62 183 SER A CA 1
ATOM 1516 C C . SER A 1 183 ? 14.020 6.480 -15.910 1.00 97.62 183 SER A C 1
ATOM 1518 O O . SER A 1 183 ? 13.546 7.223 -15.052 1.00 97.62 183 SER A O 1
ATOM 1520 N N . GLU A 1 184 ? 14.549 6.919 -17.054 1.00 97.94 184 GLU A N 1
ATOM 1521 C CA . GLU A 1 184 ? 14.637 8.325 -17.448 1.00 97.94 184 GLU A CA 1
ATOM 1522 C C . GLU A 1 184 ? 13.268 8.833 -17.943 1.00 97.94 184 GLU A C 1
ATOM 1524 O O . GLU A 1 184 ? 12.813 9.875 -17.483 1.00 97.94 184 GLU A O 1
ATOM 1529 N N . GLU A 1 185 ? 12.569 8.056 -18.779 1.00 98.06 185 GLU A N 1
ATOM 1530 C CA . GLU A 1 185 ? 11.231 8.366 -19.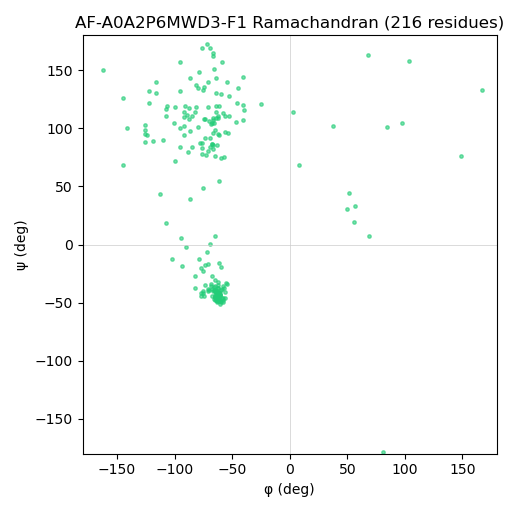317 1.00 98.06 185 GLU A CA 1
ATOM 1531 C C . GLU A 1 185 ? 10.167 8.491 -18.217 1.00 98.06 185 GLU A C 1
ATOM 1533 O O . GLU A 1 185 ? 9.412 9.458 -18.174 1.00 98.06 185 GLU A O 1
ATOM 1538 N N . LEU A 1 186 ? 10.123 7.530 -17.291 1.00 97.56 186 LEU A N 1
ATOM 1539 C CA . LEU A 1 186 ? 9.091 7.459 -16.254 1.00 97.56 186 LEU A CA 1
ATOM 1540 C C . LEU A 1 186 ? 9.459 8.217 -14.975 1.00 97.56 186 LEU A C 1
ATOM 1542 O O . LEU A 1 186 ? 8.667 8.233 -14.030 1.00 97.56 186 LEU A O 1
ATOM 1546 N N . ASN A 1 187 ? 10.654 8.811 -14.916 1.00 97.00 187 ASN A N 1
ATOM 1547 C CA . ASN A 1 187 ? 11.208 9.462 -13.728 1.00 97.00 187 ASN A CA 1
ATOM 1548 C C . ASN A 1 187 ? 11.163 8.559 -12.471 1.00 97.00 187 ASN A C 1
ATOM 1550 O O . ASN A 1 187 ? 10.774 8.969 -11.372 1.00 97.00 187 ASN A O 1
ATOM 1554 N N . ILE A 1 188 ? 11.541 7.288 -12.635 1.00 96.44 188 ILE A N 1
ATOM 1555 C CA . ILE A 1 188 ? 11.617 6.300 -11.550 1.00 96.44 188 ILE A CA 1
ATOM 1556 C C . ILE A 1 188 ? 13.057 5.845 -11.359 1.00 96.44 188 ILE A C 1
ATOM 1558 O O . ILE A 1 188 ? 13.790 5.611 -12.313 1.00 96.44 188 ILE A O 1
ATOM 1562 N N . SER A 1 189 ? 13.488 5.674 -10.107 1.00 95.88 189 SER A N 1
ATOM 1563 C CA . SER A 1 189 ? 14.855 5.216 -9.857 1.00 95.88 189 SER A CA 1
ATOM 1564 C C . SER A 1 189 ? 15.072 3.802 -10.405 1.00 95.88 189 SER A C 1
ATOM 1566 O O . SER A 1 189 ? 14.205 2.930 -10.303 1.00 95.88 189 SER A O 1
ATOM 1568 N N . ARG A 1 190 ? 16.271 3.541 -10.938 1.00 95.81 190 ARG A N 1
ATOM 1569 C CA . ARG A 1 190 ? 16.636 2.221 -11.486 1.00 95.81 190 ARG A CA 1
ATOM 1570 C C . ARG A 1 190 ? 16.434 1.086 -10.481 1.00 95.81 190 ARG A C 1
ATOM 1572 O O . ARG A 1 190 ? 16.033 -0.007 -10.865 1.00 95.81 190 ARG A O 1
ATOM 1579 N N . GLU A 1 191 ? 16.657 1.354 -9.195 1.00 93.88 191 GLU A N 1
ATOM 1580 C CA . GLU A 1 191 ? 16.438 0.375 -8.128 1.00 93.88 191 GLU A CA 1
ATOM 1581 C C . GLU A 1 191 ? 14.954 0.028 -7.947 1.00 93.88 191 GLU A C 1
ATOM 1583 O O . GLU A 1 191 ? 14.616 -1.140 -7.764 1.00 93.88 191 GLU A O 1
ATOM 1588 N N . LYS A 1 192 ? 14.047 1.010 -8.067 1.00 93.44 192 LYS A N 1
ATOM 1589 C CA . LYS A 1 192 ? 12.599 0.747 -8.052 1.00 93.44 192 LYS A CA 1
ATOM 1590 C C . LYS A 1 192 ? 12.185 -0.113 -9.238 1.00 93.44 192 LYS A C 1
ATOM 1592 O O . LYS A 1 192 ? 11.444 -1.071 -9.050 1.00 93.44 192 LYS A O 1
ATOM 1597 N N . LEU A 1 193 ? 12.693 0.198 -10.429 1.00 95.69 193 LEU A N 1
ATOM 1598 C CA . LEU A 1 193 ? 12.412 -0.574 -11.639 1.00 95.69 193 LEU A CA 1
ATOM 1599 C C . LEU A 1 193 ? 12.940 -2.013 -11.499 1.00 95.69 193 LEU A C 1
ATOM 1601 O O . LEU A 1 193 ? 12.221 -2.967 -11.782 1.00 95.69 193 LEU A O 1
ATOM 1605 N N . ARG A 1 194 ? 14.151 -2.194 -10.955 1.00 94.94 194 ARG A N 1
ATOM 1606 C CA . ARG A 1 194 ? 14.726 -3.515 -10.647 1.00 94.94 194 ARG A CA 1
ATOM 1607 C C . ARG A 1 194 ? 13.857 -4.318 -9.676 1.00 94.94 194 ARG A C 1
ATOM 1609 O O . ARG A 1 194 ? 13.620 -5.501 -9.912 1.00 94.94 194 ARG A O 1
ATOM 1616 N N . LEU A 1 195 ? 13.389 -3.689 -8.598 1.00 92.69 195 LEU A N 1
ATOM 1617 C CA . LEU A 1 195 ? 12.491 -4.318 -7.627 1.00 92.69 195 LEU A CA 1
ATOM 1618 C C . LEU A 1 195 ? 11.137 -4.669 -8.243 1.00 92.69 195 LEU A C 1
ATOM 1620 O O . LEU A 1 195 ? 10.613 -5.740 -7.951 1.00 92.69 195 LEU A O 1
ATOM 1624 N N . TRP A 1 196 ? 10.593 -3.800 -9.097 1.00 93.94 196 TRP A N 1
ATOM 1625 C CA . TRP A 1 196 ? 9.353 -4.071 -9.817 1.00 93.94 196 TRP A CA 1
ATOM 1626 C C . TRP A 1 196 ? 9.501 -5.303 -10.710 1.00 93.94 196 TRP A C 1
ATOM 1628 O O . TRP A 1 196 ? 8.739 -6.245 -10.533 1.00 93.94 196 TRP A O 1
ATOM 1638 N N . VAL A 1 197 ? 10.543 -5.361 -11.550 1.00 94.06 197 VAL A N 1
ATOM 1639 C CA . VAL A 1 197 ? 10.830 -6.521 -12.416 1.00 94.06 197 VAL A CA 1
ATOM 1640 C C . VAL A 1 197 ? 10.962 -7.801 -11.588 1.00 94.06 197 VAL A C 1
ATOM 1642 O O . VAL A 1 197 ? 10.343 -8.804 -11.919 1.00 94.06 197 VAL A O 1
ATOM 1645 N N . ARG A 1 198 ? 11.715 -7.762 -10.477 1.00 93.44 198 ARG A N 1
ATOM 1646 C CA . ARG A 1 198 ? 11.901 -8.924 -9.590 1.00 93.44 198 ARG A CA 1
ATOM 1647 C C . ARG A 1 198 ? 10.590 -9.397 -8.960 1.00 93.44 198 ARG A C 1
ATOM 1649 O O . ARG A 1 198 ? 10.350 -10.595 -8.856 1.00 93.44 198 ARG A O 1
ATOM 1656 N N . ASN A 1 199 ? 9.771 -8.463 -8.485 1.00 91.38 199 ASN A N 1
ATOM 1657 C CA . ASN A 1 199 ? 8.502 -8.791 -7.843 1.00 91.38 199 ASN A CA 1
ATOM 1658 C C . ASN A 1 199 ? 7.487 -9.307 -8.869 1.00 91.38 199 ASN A C 1
ATOM 1660 O O . ASN A 1 199 ? 6.772 -10.262 -8.579 1.00 91.38 199 ASN A O 1
ATOM 1664 N N . TYR A 1 200 ? 7.448 -8.706 -10.058 1.00 90.81 200 TYR A N 1
ATOM 1665 C CA . TYR A 1 200 ? 6.560 -9.109 -11.142 1.00 90.81 200 TYR A CA 1
ATOM 1666 C C . TYR A 1 200 ? 6.916 -10.512 -11.653 1.00 90.81 200 TYR A C 1
ATOM 1668 O O . TYR A 1 200 ? 6.055 -11.384 -11.678 1.00 90.81 200 TYR A O 1
ATOM 1676 N N . SER A 1 201 ? 8.203 -10.791 -11.896 1.00 91.12 201 SER A N 1
ATOM 1677 C CA . SER A 1 201 ? 8.655 -12.125 -12.312 1.00 91.12 201 SER A CA 1
ATOM 1678 C C . SER A 1 201 ? 8.370 -13.207 -11.266 1.00 91.12 201 SER A C 1
ATOM 1680 O O . SER A 1 201 ? 8.137 -14.357 -11.616 1.00 91.12 201 SER A O 1
ATOM 1682 N N . SER A 1 202 ? 8.394 -12.859 -9.972 1.00 87.50 202 SER A N 1
ATOM 1683 C CA . SER A 1 202 ? 8.142 -13.817 -8.885 1.00 87.50 202 SER A CA 1
ATOM 1684 C C . SER A 1 202 ? 6.675 -14.202 -8.707 1.00 87.50 202 SER A C 1
ATOM 1686 O O . SER A 1 202 ? 6.400 -15.252 -8.136 1.00 87.50 202 SER A O 1
ATOM 1688 N N . LYS A 1 203 ? 5.740 -13.362 -9.164 1.00 82.81 203 LYS A N 1
ATOM 1689 C CA . LYS A 1 203 ? 4.304 -13.644 -9.051 1.00 82.81 203 LYS A CA 1
ATOM 1690 C C . LYS A 1 203 ? 3.803 -14.625 -10.114 1.00 82.81 203 LYS A C 1
ATOM 1692 O O . LYS A 1 203 ? 2.717 -15.162 -9.947 1.00 82.81 203 LYS A O 1
ATOM 1697 N N . GLY A 1 204 ? 4.613 -14.896 -11.140 1.00 73.38 204 GLY A N 1
ATOM 1698 C CA . GLY A 1 204 ? 4.174 -15.612 -12.334 1.00 73.38 204 GLY A CA 1
ATOM 1699 C C . GLY A 1 204 ? 3.181 -14.775 -13.151 1.00 73.38 204 GLY A C 1
ATOM 1700 O O . GLY A 1 204 ? 2.647 -13.787 -12.641 1.00 73.38 204 GLY A O 1
ATOM 1701 N N . PRO A 1 205 ? 2.944 -15.123 -14.427 1.00 70.12 205 PRO A N 1
ATOM 1702 C CA . PRO A 1 205 ? 1.742 -14.663 -15.104 1.00 70.12 205 PRO A CA 1
ATOM 1703 C C . PRO A 1 205 ? 0.571 -15.158 -14.259 1.00 70.12 205 PRO A C 1
ATOM 1705 O O . PRO A 1 205 ? 0.394 -16.365 -14.086 1.00 70.12 205 PRO A O 1
ATOM 1708 N N . ASP A 1 206 ? -0.154 -14.230 -13.647 1.00 64.25 206 ASP A N 1
ATOM 1709 C CA . ASP A 1 206 ? -1.388 -14.547 -12.950 1.00 64.25 206 ASP A CA 1
ATOM 1710 C C . ASP A 1 206 ? -2.389 -14.964 -14.031 1.00 64.25 206 ASP A C 1
ATOM 1712 O O . ASP A 1 206 ? -3.094 -14.142 -14.605 1.00 64.25 206 ASP A O 1
ATOM 1716 N N . MET A 1 207 ? -2.370 -16.250 -14.390 1.00 58.28 207 MET A N 1
ATOM 1717 C CA . MET A 1 207 ? -3.246 -16.853 -15.402 1.00 58.28 207 MET A CA 1
ATOM 1718 C C . MET A 1 207 ? -4.728 -16.827 -14.971 1.00 58.28 207 MET A C 1
ATOM 1720 O O . MET A 1 207 ? -5.566 -17.444 -15.620 1.00 58.28 207 MET A O 1
ATOM 1724 N N . SER A 1 208 ? -5.056 -16.159 -13.861 1.00 59.38 208 SER A N 1
ATOM 1725 C CA . SER A 1 208 ? -6.395 -16.086 -13.279 1.00 59.38 208 SER A CA 1
ATOM 1726 C C . SER A 1 208 ? -7.327 -15.114 -14.010 1.00 59.38 208 SER A C 1
ATOM 1728 O O . SER A 1 208 ? -8.539 -15.266 -13.896 1.00 59.38 208 SER A O 1
ATOM 1730 N N . ASP A 1 209 ? -6.787 -14.166 -14.783 1.00 52.88 209 ASP A N 1
ATOM 1731 C CA . ASP A 1 209 ? -7.560 -13.150 -15.512 1.00 52.88 209 ASP A CA 1
ATOM 1732 C C . ASP A 1 209 ? -7.467 -13.337 -17.040 1.00 52.88 209 ASP A C 1
ATOM 1734 O O . ASP A 1 209 ? -7.305 -12.366 -17.780 1.00 52.88 209 ASP A O 1
ATOM 1738 N N . ASP A 1 210 ? -7.573 -14.574 -17.541 1.00 50.62 210 ASP A N 1
ATOM 1739 C CA . ASP A 1 210 ? -7.946 -14.805 -18.945 1.00 50.62 210 ASP A CA 1
ATOM 1740 C C . ASP A 1 210 ? -9.466 -15.048 -19.056 1.00 50.62 210 ASP A C 1
ATOM 1742 O O . ASP A 1 210 ? -9.912 -16.198 -19.100 1.00 50.62 210 ASP A O 1
ATOM 1746 N N . PRO A 1 211 ? -10.306 -13.992 -19.123 1.00 54.97 211 PRO A N 1
ATOM 1747 C CA . PRO A 1 211 ? -11.730 -14.136 -19.425 1.00 54.97 211 PRO A CA 1
ATOM 1748 C C . PRO A 1 211 ? -11.981 -14.565 -20.886 1.00 54.97 211 PRO A C 1
ATOM 1750 O O . PRO A 1 211 ? -1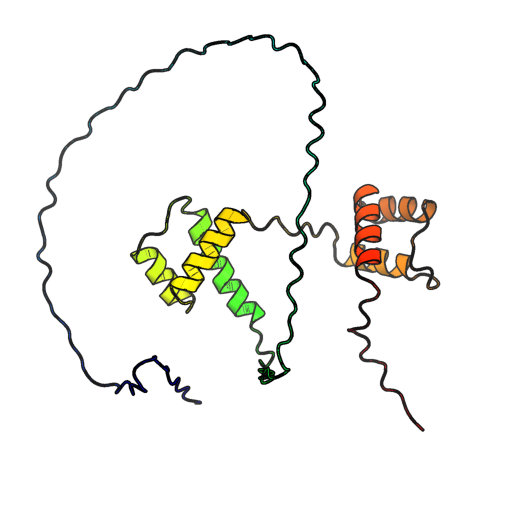3.135 -14.680 -21.301 1.00 54.97 211 PRO A O 1
ATOM 1753 N N . GLY A 1 212 ? -10.924 -14.769 -21.684 1.00 54.16 212 GLY A N 1
ATOM 1754 C CA . GLY A 1 212 ? -10.972 -15.002 -23.123 1.00 54.16 212 GLY A CA 1
ATOM 1755 C C . GLY A 1 212 ? -10.785 -16.452 -23.569 1.00 54.16 212 GLY A C 1
ATOM 1756 O O . GLY A 1 212 ? -11.129 -16.750 -24.713 1.00 54.16 212 GLY A O 1
ATOM 1757 N N . SER A 1 213 ? -10.351 -17.380 -22.706 1.00 52.25 213 SER A N 1
ATOM 1758 C CA . SER A 1 213 ? -10.295 -18.821 -23.032 1.00 52.25 213 SER A CA 1
ATOM 1759 C C . SER A 1 213 ? -11.681 -19.487 -23.022 1.00 52.25 213 SER A C 1
ATOM 1761 O O . SER A 1 213 ? -11.895 -20.570 -22.477 1.00 52.25 213 SER A O 1
ATOM 1763 N N . SER A 1 214 ? -12.643 -18.859 -23.699 1.00 53.12 214 SER A N 1
ATOM 1764 C CA . SER A 1 214 ? -13.797 -19.545 -24.272 1.00 53.12 214 SER A CA 1
ATOM 1765 C C . SER A 1 214 ? -13.290 -20.363 -25.454 1.00 53.12 214 SER A C 1
ATOM 1767 O O . SER A 1 214 ? -13.340 -19.942 -26.610 1.00 53.12 214 SER A O 1
ATOM 1769 N N . SER A 1 215 ? -12.725 -21.524 -25.132 1.00 53.91 215 SER A N 1
ATOM 1770 C CA . SER A 1 215 ? -12.349 -22.567 -26.076 1.00 53.91 215 SER A CA 1
ATOM 1771 C C . SER A 1 215 ? -13.567 -22.907 -26.933 1.00 53.91 215 SER A C 1
ATOM 1773 O O . SER A 1 215 ? -14.455 -23.666 -26.547 1.00 53.91 215 SER A O 1
ATOM 1775 N N . SER A 1 216 ? -13.614 -22.285 -28.109 1.00 61.31 216 SER A N 1
ATOM 1776 C CA . SER A 1 216 ? -14.574 -22.574 -29.163 1.00 61.31 216 SER A CA 1
ATOM 1777 C C . SER A 1 216 ? -14.262 -23.969 -29.689 1.00 61.31 216 SER A C 1
ATOM 1779 O O . SER A 1 216 ? -13.471 -24.145 -30.610 1.00 61.31 216 SER A O 1
ATOM 1781 N N . SER A 1 217 ? -14.835 -24.969 -29.027 1.00 63.28 217 SER A N 1
ATOM 1782 C CA . SER A 1 217 ? -14.862 -26.346 -29.501 1.00 63.28 217 SER A CA 1
ATOM 1783 C C . SER A 1 217 ? -15.879 -26.394 -30.636 1.00 63.28 217 SER A C 1
ATOM 1785 O O . SER A 1 217 ? -17.073 -26.210 -30.400 1.00 63.28 217 SER A O 1
ATOM 1787 N N . SER A 1 218 ? -15.382 -26.532 -31.865 1.00 69.19 218 SER A N 1
ATOM 1788 C CA . SER A 1 218 ? -16.187 -26.872 -33.045 1.00 69.19 218 SER A CA 1
ATOM 1789 C C . SER A 1 218 ? -16.206 -28.379 -33.242 1.00 69.19 218 SER A C 1
ATOM 1791 O O . SER A 1 218 ? -15.164 -29.007 -32.947 1.00 69.19 218 SER A O 1
#

Foldseek 3Di:
DDDDDDFDDDPVDTDDDDDDDDDDDDDDDDDDDDDDDDDDDDDDDDDDDDDPDDDDDPPDPPPPPPPPPPDPDPPPDDDDDPPPVVCPDPPVCVVLVVVLVVVLVVVCVVDVDDDDPVRLVVSCVVNVDDSVVSVVVSVVCVVVDDPPPPPCVADPVLVVVLVCQCCPVDVNDHDPVRLVVSCVVRVHDSVVSVVVSVVVVVVPPPPVPPPPPPPPDD

pLDDT: mean 72.03, std 20.6, range [35.12, 98.12]

Organism: NCBI:txid1890364